Protein AF-A0A1H6E6G8-F1 (afdb_monomer)

Organism: NCBI:txid1992

pLDDT: mean 86.95, std 7.38, range [51.56, 94.94]

Structure (mmCIF, N/CA/C/O backbone):
data_AF-A0A1H6E6G8-F1
#
_entry.id   AF-A0A1H6E6G8-F1
#
loop_
_atom_site.group_PDB
_atom_site.id
_atom_site.type_symbol
_atom_site.label_atom_id
_atom_site.label_alt_id
_atom_site.label_comp_id
_atom_site.label_asym_id
_atom_site.label_entity_id
_atom_site.label_seq_id
_atom_site.pdbx_PDB_ins_code
_atom_site.Cartn_x
_atom_site.Cartn_y
_atom_site.Cartn_z
_atom_site.occupancy
_atom_site.B_iso_or_equiv
_atom_site.auth_seq_id
_atom_site.auth_comp_id
_atom_site.auth_asym_id
_atom_site.auth_atom_id
_atom_site.pdbx_PDB_model_num
ATOM 1 N N . MET A 1 1 ? -25.632 0.082 -1.100 1.00 51.56 1 MET A N 1
ATOM 2 C CA . MET A 1 1 ? -24.739 -0.805 -1.886 1.00 51.56 1 MET A CA 1
ATOM 3 C C . MET A 1 1 ? -23.447 -1.007 -1.108 1.00 51.56 1 MET A C 1
ATOM 5 O O . MET A 1 1 ? -22.844 -0.016 -0.716 1.00 51.56 1 MET A O 1
ATOM 9 N N . ALA A 1 2 ? -23.046 -2.250 -0.821 1.00 64.38 2 ALA A N 1
ATOM 10 C CA . ALA A 1 2 ? -21.809 -2.513 -0.079 1.00 64.38 2 ALA A CA 1
ATOM 11 C C . ALA A 1 2 ? -20.596 -1.982 -0.861 1.00 64.38 2 ALA A C 1
ATOM 13 O O . ALA A 1 2 ? -20.406 -2.344 -2.026 1.00 64.38 2 ALA A O 1
ATOM 14 N N . ASN A 1 3 ? -19.793 -1.123 -0.228 1.00 83.50 3 ASN A N 1
ATOM 15 C CA . ASN A 1 3 ? -18.617 -0.518 -0.842 1.00 83.50 3 ASN A CA 1
ATOM 16 C C . ASN A 1 3 ? -17.634 -1.632 -1.243 1.00 83.50 3 ASN A C 1
ATOM 18 O O . ASN A 1 3 ? -17.335 -2.519 -0.442 1.00 83.50 3 ASN A O 1
ATOM 22 N N . TRP A 1 4 ? -17.120 -1.613 -2.475 1.00 83.44 4 TRP A N 1
ATOM 23 C CA . TRP A 1 4 ? -16.169 -2.622 -2.968 1.00 83.44 4 TRP A CA 1
ATOM 24 C C . TRP A 1 4 ? -14.949 -2.775 -2.045 1.00 83.44 4 TRP A C 1
ATOM 26 O O . TRP A 1 4 ? -14.397 -3.863 -1.898 1.00 83.44 4 TRP A O 1
ATOM 36 N N . ARG A 1 5 ? -14.572 -1.696 -1.352 1.00 78.56 5 ARG A N 1
ATOM 37 C CA . ARG A 1 5 ? -13.482 -1.680 -0.372 1.00 78.56 5 ARG A CA 1
ATOM 38 C C . ARG A 1 5 ? -13.784 -2.538 0.857 1.00 78.56 5 ARG A C 1
ATOM 40 O O . ARG A 1 5 ? -12.884 -3.185 1.388 1.00 78.56 5 ARG A O 1
ATOM 47 N N . ASP A 1 6 ? -15.040 -2.578 1.295 1.00 79.19 6 ASP A N 1
ATOM 48 C CA . ASP A 1 6 ? -15.462 -3.441 2.404 1.00 79.19 6 ASP A CA 1
ATOM 49 C C . ASP A 1 6 ? -15.374 -4.907 1.977 1.00 79.19 6 ASP A C 1
ATOM 51 O O . ASP A 1 6 ? -14.845 -5.731 2.722 1.00 79.19 6 ASP A O 1
ATOM 55 N N . LYS A 1 7 ? -15.762 -5.209 0.727 1.00 83.06 7 LYS A N 1
ATOM 56 C CA . LYS A 1 7 ? -15.646 -6.556 0.146 1.00 83.06 7 LYS A CA 1
ATOM 57 C C . LYS A 1 7 ? -14.200 -7.057 0.123 1.00 83.06 7 LYS A C 1
ATOM 59 O O . LYS A 1 7 ? -13.972 -8.203 0.489 1.00 83.06 7 LYS A O 1
ATOM 64 N N . ILE A 1 8 ? -13.225 -6.212 -0.225 1.00 82.56 8 ILE A N 1
ATOM 65 C CA . ILE A 1 8 ? -11.794 -6.584 -0.189 1.00 82.56 8 ILE A CA 1
ATOM 66 C C . ILE A 1 8 ? -11.318 -6.861 1.238 1.00 82.56 8 ILE A C 1
ATOM 68 O O . ILE A 1 8 ? -10.530 -7.777 1.472 1.00 82.56 8 ILE A O 1
ATOM 72 N N . THR A 1 9 ? -11.810 -6.094 2.208 1.00 76.75 9 THR A N 1
ATOM 73 C CA . THR A 1 9 ? -11.384 -6.234 3.606 1.00 76.75 9 THR A CA 1
ATOM 74 C C . THR A 1 9 ? -11.788 -7.596 4.173 1.00 76.75 9 THR A C 1
ATOM 76 O O . THR A 1 9 ? -11.008 -8.225 4.886 1.00 76.75 9 THR A O 1
ATOM 79 N N . VAL A 1 10 ? -12.963 -8.098 3.784 1.00 81.44 10 VAL A N 1
ATOM 80 C CA . VAL A 1 10 ? -13.459 -9.429 4.174 1.00 81.44 10 VAL A CA 1
ATOM 81 C C . VAL A 1 10 ? -13.158 -10.523 3.152 1.00 81.44 10 VAL A C 1
ATOM 83 O O . VAL A 1 10 ? -13.570 -11.664 3.359 1.00 81.44 10 VAL A O 1
ATOM 86 N N . ALA A 1 11 ? -12.466 -10.203 2.057 1.00 86.62 11 ALA A N 1
ATOM 87 C CA . ALA A 1 11 ? -12.173 -11.177 1.020 1.00 86.62 11 ALA A CA 1
ATOM 88 C C . ALA A 1 11 ? -11.296 -12.309 1.579 1.00 86.62 11 ALA A C 1
ATOM 90 O O . ALA A 1 11 ? -10.407 -12.059 2.416 1.00 86.62 11 ALA A O 1
ATOM 91 N N . PRO A 1 12 ? -11.525 -13.553 1.121 1.00 90.50 12 PRO A N 1
ATOM 92 C CA . PRO A 1 12 ? -10.648 -14.656 1.459 1.00 90.50 12 PRO A CA 1
ATOM 93 C C . PRO A 1 12 ? -9.238 -14.387 0.899 1.00 90.50 12 PRO A C 1
ATOM 95 O O . PRO A 1 12 ? -9.107 -13.738 -0.144 1.00 90.50 12 PRO A O 1
ATOM 98 N N . PRO A 1 13 ? -8.172 -14.875 1.558 1.00 91.31 13 PRO A N 1
ATOM 99 C CA . PRO A 1 13 ? -6.795 -14.561 1.170 1.00 91.31 13 PRO A CA 1
ATOM 100 C C . PRO A 1 13 ? -6.465 -14.895 -0.287 1.00 91.31 13 PRO A C 1
ATOM 1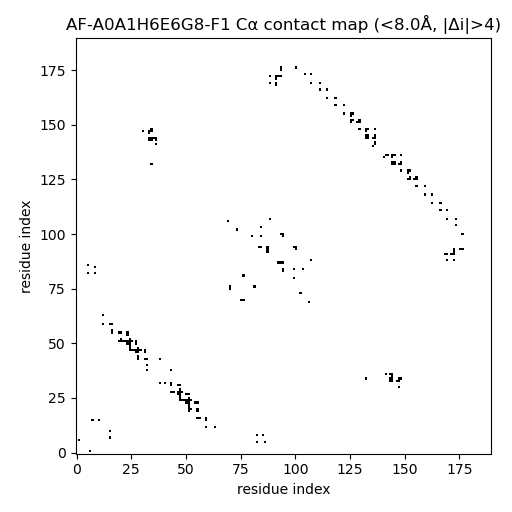02 O O . PRO A 1 13 ? -5.761 -14.132 -0.938 1.00 91.31 13 PRO A O 1
ATOM 105 N N . TRP A 1 14 ? -7.023 -15.987 -0.820 1.00 94.44 14 TRP A N 1
ATOM 106 C CA . TRP A 1 14 ? -6.815 -16.386 -2.212 1.00 94.44 14 TRP A CA 1
ATOM 107 C C . TRP A 1 14 ? -7.358 -15.346 -3.205 1.00 94.44 14 TRP A C 1
ATOM 109 O O . TRP A 1 14 ? -6.721 -15.081 -4.217 1.00 94.44 14 TRP A O 1
ATOM 119 N N . ALA A 1 15 ? -8.488 -14.698 -2.905 1.00 93.38 15 ALA A N 1
ATOM 120 C CA . ALA A 1 15 ? -9.068 -13.687 -3.788 1.00 93.38 15 ALA A CA 1
ATOM 121 C C . ALA A 1 15 ? -8.222 -12.406 -3.788 1.00 93.38 15 ALA A C 1
ATOM 123 O O . ALA A 1 15 ? -8.008 -11.796 -4.833 1.00 93.38 15 ALA A O 1
ATOM 124 N N . TYR A 1 16 ? -7.696 -12.026 -2.619 1.00 89.50 16 TYR A N 1
ATOM 125 C CA . TYR A 1 16 ? -6.756 -10.913 -2.495 1.00 89.50 16 TYR A CA 1
ATOM 126 C C . TYR A 1 16 ? -5.440 -11.192 -3.234 1.00 89.50 16 TYR A C 1
ATOM 128 O O . TYR A 1 16 ? -4.930 -10.315 -3.931 1.00 89.50 16 TYR A O 1
ATOM 136 N N . PHE A 1 17 ? -4.922 -12.417 -3.127 1.00 93.50 17 PHE A N 1
ATOM 137 C CA . PHE A 1 17 ? -3.750 -12.864 -3.872 1.00 93.50 17 PHE A CA 1
ATOM 138 C C . PHE A 1 17 ? -3.973 -12.735 -5.379 1.00 93.50 17 PHE A C 1
ATOM 140 O O . PHE A 1 17 ? -3.224 -12.015 -6.029 1.00 93.50 17 PHE A O 1
ATOM 147 N N . LEU A 1 18 ? -5.041 -13.334 -5.919 1.00 94.94 18 LEU A N 1
ATOM 148 C CA . LEU A 1 18 ? -5.343 -13.283 -7.354 1.00 94.94 18 LEU A CA 1
ATOM 149 C C . LEU A 1 18 ? -5.505 -11.851 -7.869 1.00 94.94 18 LEU A C 1
ATOM 151 O O . LEU A 1 18 ? -4.954 -11.512 -8.914 1.00 94.94 18 LEU A O 1
ATOM 155 N N . LEU A 1 19 ? -6.211 -10.998 -7.121 1.00 92.31 19 LEU A N 1
ATOM 156 C CA . LEU A 1 19 ? -6.370 -9.587 -7.472 1.00 92.31 19 LEU A CA 1
ATOM 157 C C . LEU A 1 19 ? -5.014 -8.871 -7.544 1.00 92.31 19 LEU A C 1
ATOM 159 O O . LEU A 1 19 ? -4.767 -8.081 -8.453 1.00 92.31 19 LEU A O 1
ATOM 163 N N . THR A 1 20 ? -4.133 -9.156 -6.588 1.00 90.12 20 THR A N 1
ATOM 164 C CA . THR A 1 20 ? -2.812 -8.532 -6.514 1.00 90.12 20 THR A CA 1
ATOM 165 C C . THR A 1 20 ? -1.886 -9.083 -7.603 1.00 90.12 20 THR A C 1
ATOM 167 O O . THR A 1 20 ? -1.155 -8.303 -8.199 1.00 90.12 20 THR A O 1
ATOM 170 N N . CYS A 1 21 ? -1.962 -10.373 -7.948 1.00 92.94 21 CYS A N 1
ATOM 171 C CA . CYS A 1 21 ? -1.265 -10.959 -9.100 1.00 92.94 21 CYS A CA 1
ATOM 172 C C . CYS A 1 21 ? -1.692 -10.307 -10.415 1.00 92.94 21 CYS A C 1
ATOM 174 O O . CYS A 1 21 ? -0.843 -9.884 -11.201 1.00 92.94 21 CYS A O 1
ATOM 176 N N . ALA A 1 22 ? -3.005 -10.177 -10.623 1.00 92.81 22 ALA A N 1
ATOM 177 C CA . ALA A 1 22 ? -3.573 -9.579 -11.826 1.00 92.81 22 ALA A CA 1
ATOM 178 C C . ALA A 1 22 ? -3.144 -8.117 -12.015 1.00 92.81 22 ALA A C 1
ATOM 180 O O . ALA A 1 22 ? -3.011 -7.660 -13.146 1.00 92.81 22 ALA A O 1
ATOM 181 N N . PHE A 1 23 ? -2.906 -7.388 -10.921 1.00 90.94 23 PHE A N 1
ATOM 182 C CA . PHE A 1 23 ? -2.433 -6.008 -10.976 1.00 90.94 23 PHE A CA 1
ATOM 183 C C . PHE A 1 23 ? -0.900 -5.914 -11.054 1.00 90.94 23 PHE A C 1
ATOM 185 O O . PHE A 1 23 ? -0.357 -5.308 -11.974 1.00 90.94 23 PHE A O 1
ATOM 192 N N . CYS A 1 24 ? -0.182 -6.530 -10.113 1.00 88.75 24 CYS A N 1
ATOM 193 C CA . CYS A 1 24 ? 1.268 -6.389 -9.984 1.00 88.75 24 CYS A CA 1
ATOM 194 C C . CYS A 1 24 ? 2.047 -7.053 -11.121 1.00 88.75 24 CYS A C 1
ATOM 196 O O . CYS A 1 24 ? 3.064 -6.499 -11.529 1.00 88.75 24 CYS A O 1
ATOM 198 N N . GLY A 1 25 ? 1.597 -8.202 -11.637 1.00 90.56 25 GLY A N 1
ATOM 199 C CA . GLY A 1 25 ? 2.306 -8.925 -12.698 1.00 90.56 25 GLY A CA 1
ATOM 200 C C . GLY A 1 25 ? 2.448 -8.098 -13.978 1.00 90.56 25 GLY A C 1
ATOM 201 O O . GLY A 1 25 ? 3.574 -7.785 -14.367 1.00 90.56 25 GLY A O 1
ATOM 202 N N . PRO A 1 26 ? 1.338 -7.664 -14.604 1.00 90.62 26 PRO A N 1
ATOM 203 C CA . PRO A 1 26 ? 1.394 -6.834 -15.804 1.00 90.62 26 PRO A CA 1
ATOM 204 C C . PRO A 1 26 ? 2.112 -5.501 -15.577 1.00 90.62 26 PRO A C 1
ATOM 206 O O . PRO A 1 26 ? 2.937 -5.112 -16.398 1.00 90.62 26 PRO A O 1
ATOM 209 N N . SER A 1 27 ? 1.860 -4.817 -14.451 1.00 88.75 27 SER A N 1
ATOM 210 C CA . SER A 1 27 ? 2.547 -3.554 -14.145 1.00 88.75 27 SER A CA 1
ATOM 211 C C . SER A 1 27 ? 4.062 -3.728 -14.048 1.00 88.75 27 SER A C 1
ATOM 213 O O . SER A 1 27 ? 4.804 -2.894 -14.563 1.00 88.75 27 SER A O 1
ATOM 215 N N . PHE A 1 28 ? 4.530 -4.815 -13.429 1.00 87.69 28 PHE A N 1
ATOM 216 C CA . PHE A 1 28 ? 5.957 -5.100 -13.338 1.00 87.69 28 PHE A CA 1
ATOM 217 C C . PHE A 1 28 ? 6.546 -5.544 -14.679 1.00 87.69 28 PHE A C 1
ATOM 219 O O . PHE A 1 28 ? 7.648 -5.128 -15.013 1.00 87.69 28 PHE A O 1
ATOM 226 N N . GLY A 1 29 ? 5.808 -6.317 -15.480 1.00 88.00 29 GLY A N 1
ATOM 227 C CA . GLY A 1 29 ? 6.219 -6.673 -16.841 1.00 88.00 29 GLY A CA 1
ATOM 228 C C . GLY A 1 29 ? 6.436 -5.439 -17.722 1.00 88.00 29 GLY A C 1
ATOM 229 O O . GLY A 1 29 ? 7.479 -5.314 -18.359 1.00 88.00 29 GLY A O 1
ATOM 230 N N . VAL A 1 30 ? 5.504 -4.479 -17.688 1.00 88.88 30 VAL A N 1
ATOM 231 C CA . VAL A 1 30 ? 5.650 -3.192 -18.394 1.00 88.88 30 VAL A CA 1
ATOM 232 C C . VAL A 1 30 ? 6.844 -2.406 -17.857 1.00 88.88 30 VAL A C 1
ATOM 234 O O . VAL A 1 30 ? 7.630 -1.875 -18.636 1.00 88.88 30 VAL A O 1
ATOM 237 N N . LEU A 1 31 ? 7.013 -2.348 -16.535 1.00 87.50 31 LEU A N 1
ATOM 238 C CA . LEU A 1 31 ? 8.139 -1.649 -15.921 1.00 87.50 31 LEU A CA 1
ATOM 239 C C . LEU A 1 31 ? 9.488 -2.261 -16.331 1.00 87.50 31 LEU A C 1
ATOM 241 O O . LEU A 1 31 ? 10.404 -1.525 -16.686 1.00 87.50 31 LEU A O 1
ATOM 245 N N . MET A 1 32 ? 9.603 -3.590 -16.330 1.00 87.12 32 MET A N 1
ATOM 246 C CA . MET A 1 32 ? 10.796 -4.312 -16.781 1.00 87.12 32 MET A CA 1
ATOM 247 C C . MET A 1 32 ? 11.084 -4.048 -18.254 1.00 87.12 32 MET A C 1
ATOM 249 O O . MET A 1 32 ? 12.221 -3.752 -18.601 1.00 87.12 32 MET A O 1
ATOM 253 N N . TRP A 1 33 ? 10.058 -4.079 -19.103 1.00 87.25 33 TRP A N 1
ATOM 254 C CA . TRP A 1 33 ? 10.198 -3.762 -20.523 1.00 87.25 33 TRP A CA 1
ATOM 255 C C . TRP A 1 33 ? 10.693 -2.326 -20.765 1.00 87.25 33 TRP A C 1
ATOM 257 O O . TRP A 1 33 ? 11.501 -2.090 -21.659 1.00 87.25 33 TRP A O 1
ATOM 267 N N . LEU A 1 34 ? 10.266 -1.363 -19.940 1.00 87.25 34 LEU A N 1
ATOM 268 C CA . LEU A 1 34 ? 10.748 0.022 -20.011 1.00 87.25 34 LEU A CA 1
ATOM 269 C C . LEU A 1 34 ? 12.184 0.186 -19.491 1.00 87.25 34 LEU A C 1
ATOM 271 O O . LEU A 1 34 ? 12.943 0.986 -20.034 1.00 87.25 34 LEU A O 1
ATOM 275 N N . LEU A 1 35 ? 12.552 -0.536 -18.430 1.00 87.06 35 LEU A N 1
ATOM 276 C CA . LEU A 1 35 ? 13.855 -0.411 -17.765 1.00 87.06 35 LEU A CA 1
ATOM 277 C C . LEU A 1 35 ? 14.948 -1.299 -18.370 1.00 87.06 35 LEU A C 1
ATOM 279 O O . LEU A 1 35 ? 16.127 -1.089 -18.083 1.00 87.06 35 LEU A O 1
ATOM 283 N N . MET A 1 36 ? 14.575 -2.308 -19.155 1.00 87.81 36 MET A N 1
ATOM 284 C CA . MET A 1 36 ? 15.481 -3.260 -19.793 1.00 87.81 36 MET A CA 1
ATOM 285 C C . MET A 1 36 ? 15.194 -3.324 -21.297 1.00 87.81 36 MET A C 1
ATOM 287 O O . MET A 1 36 ? 14.615 -4.300 -21.769 1.00 87.81 36 MET A O 1
ATOM 291 N N . PRO A 1 37 ? 15.611 -2.314 -22.076 1.00 82.62 37 PRO A N 1
ATOM 292 C CA . PRO A 1 37 ? 15.305 -2.257 -23.507 1.00 82.62 37 PRO A CA 1
ATOM 293 C C . PRO A 1 37 ? 15.906 -3.414 -24.315 1.00 82.62 37 PRO A C 1
ATOM 295 O O . PRO A 1 37 ? 15.410 -3.748 -25.387 1.00 82.62 37 PRO A O 1
ATOM 298 N N . GLN A 1 38 ? 16.948 -4.040 -23.767 1.00 86.00 38 GLN A N 1
ATOM 299 C CA . GLN A 1 38 ? 17.693 -5.142 -24.374 1.00 86.00 38 GLN A CA 1
ATOM 300 C C . GLN A 1 38 ? 17.155 -6.521 -23.962 1.00 86.00 38 GLN A C 1
ATOM 302 O O . GLN A 1 38 ? 17.621 -7.539 -24.467 1.00 86.00 38 GLN A O 1
ATOM 307 N N . ALA A 1 39 ? 16.199 -6.568 -23.027 1.00 84.06 39 ALA A N 1
ATOM 308 C CA . ALA A 1 39 ? 15.548 -7.808 -22.637 1.00 84.06 39 ALA A CA 1
ATOM 309 C C . ALA A 1 39 ? 14.643 -8.286 -23.776 1.00 84.06 39 ALA A C 1
ATOM 311 O O . ALA A 1 39 ? 13.788 -7.545 -24.270 1.00 84.06 39 ALA A O 1
ATOM 312 N N . ASP A 1 40 ? 14.816 -9.538 -24.187 1.00 87.81 40 ASP A N 1
ATOM 313 C CA . ASP A 1 40 ? 13.873 -10.191 -25.080 1.00 87.81 40 ASP A CA 1
ATOM 314 C C . ASP A 1 40 ? 12.485 -10.281 -24.418 1.00 87.81 40 ASP A C 1
ATOM 316 O O . ASP A 1 40 ? 12.335 -10.273 -23.193 1.00 87.81 40 ASP A O 1
ATOM 320 N N . ALA A 1 41 ? 11.433 -10.380 -25.233 1.00 86.88 41 ALA A N 1
ATOM 321 C CA . ALA A 1 41 ? 10.062 -10.399 -24.724 1.00 86.88 41 ALA A CA 1
ATOM 322 C C . ALA A 1 41 ? 9.816 -11.539 -23.717 1.00 86.88 41 ALA A C 1
ATOM 324 O O . ALA A 1 41 ? 8.994 -11.390 -22.810 1.00 86.88 41 ALA A O 1
ATOM 325 N N . TRP A 1 42 ? 10.540 -12.656 -23.845 1.00 89.69 42 TRP A N 1
ATOM 326 C CA . TRP A 1 42 ? 10.410 -13.805 -22.958 1.00 89.69 42 TRP A CA 1
ATOM 327 C C . TRP A 1 42 ? 11.022 -13.541 -21.583 1.00 89.69 42 TRP A C 1
ATOM 329 O O . TRP A 1 42 ? 10.375 -13.834 -20.578 1.00 89.69 42 TRP A O 1
ATOM 339 N N . SER A 1 43 ? 12.209 -12.938 -21.496 1.00 87.56 43 SER A N 1
ATOM 340 C CA . SER A 1 43 ? 12.791 -12.573 -20.195 1.00 87.56 43 SER A CA 1
ATOM 341 C C . SER A 1 43 ? 11.971 -11.503 -19.467 1.00 87.56 43 SER A C 1
ATOM 343 O O . SER A 1 43 ? 11.749 -11.625 -18.258 1.00 87.56 43 SER A O 1
ATOM 345 N N . ALA A 1 44 ? 11.426 -10.515 -20.186 1.00 84.94 44 ALA A N 1
ATOM 346 C CA . ALA A 1 44 ? 10.511 -9.527 -19.609 1.00 84.94 44 ALA A CA 1
ATOM 347 C C . ALA A 1 44 ? 9.216 -10.177 -19.084 1.00 84.94 44 ALA A C 1
ATOM 349 O O . ALA A 1 44 ? 8.773 -9.875 -17.971 1.00 84.94 44 ALA A O 1
ATOM 350 N N . LEU A 1 45 ? 8.637 -11.116 -19.845 1.00 87.50 45 LEU A N 1
ATOM 351 C CA . LEU A 1 45 ? 7.469 -11.893 -19.426 1.00 87.50 45 LEU A CA 1
ATOM 352 C C . LEU A 1 45 ? 7.784 -12.753 -18.194 1.00 87.50 45 LEU A C 1
ATOM 354 O O . LEU A 1 45 ? 7.033 -12.726 -17.221 1.00 87.50 45 LEU A O 1
ATOM 358 N N . ALA A 1 46 ? 8.901 -13.481 -18.209 1.00 89.75 46 ALA A N 1
ATOM 359 C CA . ALA A 1 46 ? 9.326 -14.345 -17.113 1.00 89.75 46 ALA A CA 1
ATOM 360 C C . ALA A 1 46 ? 9.561 -13.543 -15.826 1.00 89.75 46 ALA A C 1
ATOM 362 O O . ALA A 1 46 ? 9.077 -13.936 -14.763 1.00 89.75 46 ALA A O 1
ATOM 363 N N . GLY A 1 47 ? 10.218 -12.382 -15.921 1.00 86.94 47 GLY A N 1
ATOM 364 C CA . GLY A 1 47 ? 10.384 -11.454 -14.802 1.00 86.94 47 GLY A CA 1
ATOM 365 C C . GLY A 1 47 ? 9.047 -10.915 -14.286 1.00 86.94 47 GLY A C 1
ATOM 366 O O . GLY A 1 47 ? 8.808 -10.903 -13.076 1.00 86.94 47 GLY A O 1
ATOM 367 N N . GLY A 1 48 ? 8.143 -10.540 -15.197 1.00 87.94 48 GLY A N 1
ATOM 368 C CA . GLY A 1 48 ? 6.777 -10.115 -14.884 1.00 87.94 48 GLY A CA 1
ATOM 369 C C . GLY A 1 48 ? 5.971 -11.177 -14.133 1.00 87.94 48 GLY A C 1
ATOM 370 O O . GLY A 1 48 ? 5.337 -10.866 -13.126 1.00 87.94 48 GLY A O 1
ATOM 371 N N . VAL A 1 49 ? 6.030 -12.437 -14.569 1.00 91.44 49 VAL A N 1
ATOM 372 C CA . VAL A 1 49 ? 5.343 -13.568 -13.920 1.00 91.44 49 VAL A CA 1
ATOM 373 C C . VAL A 1 49 ? 5.978 -13.898 -12.571 1.00 91.44 49 VAL A C 1
ATOM 375 O O . VAL A 1 49 ? 5.263 -14.022 -11.577 1.00 91.44 49 VAL A O 1
ATOM 378 N N . ALA A 1 50 ? 7.308 -13.996 -12.506 1.00 91.56 50 ALA A N 1
ATOM 379 C CA . ALA A 1 50 ? 8.021 -14.313 -11.271 1.00 91.56 50 ALA A CA 1
ATOM 380 C C . ALA A 1 50 ? 7.717 -13.282 -10.175 1.00 91.56 50 ALA A C 1
ATOM 382 O O . ALA A 1 50 ? 7.326 -13.648 -9.063 1.00 91.56 50 ALA A O 1
ATOM 383 N N . PHE A 1 51 ? 7.803 -11.990 -10.501 1.00 88.88 51 PHE A N 1
ATOM 384 C CA . PHE A 1 51 ? 7.438 -10.923 -9.572 1.00 88.88 51 PHE A CA 1
ATOM 385 C C . PHE A 1 51 ? 5.929 -10.892 -9.300 1.00 88.88 51 PHE A C 1
ATOM 387 O O . PHE A 1 51 ? 5.505 -10.769 -8.149 1.00 88.88 51 PHE A O 1
ATOM 394 N N . GLY A 1 52 ? 5.117 -11.061 -10.345 1.00 90.81 52 GLY A N 1
ATOM 395 C CA . GLY A 1 52 ? 3.658 -11.081 -10.295 1.00 90.81 52 GLY A CA 1
ATOM 396 C C . GLY A 1 52 ? 3.065 -12.202 -9.448 1.00 90.81 52 GLY A C 1
ATOM 397 O O . GLY A 1 52 ? 1.921 -12.081 -9.033 1.00 90.81 52 GLY A O 1
ATOM 398 N N . VAL A 1 53 ? 3.822 -13.255 -9.143 1.00 93.75 53 VAL A N 1
ATOM 399 C CA . VAL A 1 53 ? 3.422 -14.319 -8.210 1.00 93.75 53 VAL A CA 1
ATOM 400 C C . VAL A 1 53 ? 4.125 -14.157 -6.864 1.00 93.75 53 VAL A C 1
ATOM 402 O O . VAL A 1 53 ? 3.473 -14.183 -5.817 1.00 93.75 53 VAL A O 1
ATOM 405 N N . GLY A 1 54 ? 5.445 -13.950 -6.876 1.00 93.19 54 GLY A N 1
ATOM 406 C CA . GLY A 1 54 ? 6.264 -13.901 -5.666 1.00 93.19 54 GLY A CA 1
ATOM 407 C C . GLY A 1 54 ? 5.896 -12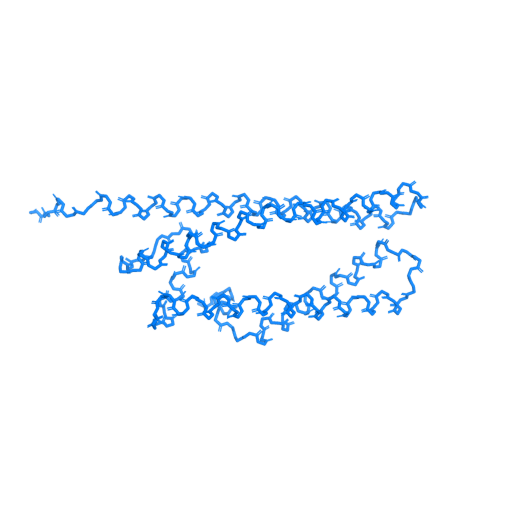.744 -4.740 1.00 93.19 54 GLY A C 1
ATOM 408 O O . GLY A 1 54 ? 5.666 -12.952 -3.545 1.00 93.19 54 GLY A O 1
ATOM 409 N N . PHE A 1 55 ? 5.771 -11.528 -5.281 1.00 89.31 55 PHE A N 1
ATOM 410 C CA . PHE A 1 55 ? 5.435 -10.355 -4.475 1.00 89.31 55 PHE A CA 1
ATOM 411 C C . PHE A 1 55 ? 4.016 -10.449 -3.880 1.00 89.31 55 PHE A C 1
ATOM 413 O O . PHE A 1 55 ? 3.874 -10.298 -2.662 1.00 89.31 55 PHE A O 1
ATOM 420 N N . PRO A 1 56 ? 2.960 -10.791 -4.644 1.00 91.56 56 PRO A N 1
ATOM 421 C CA . PRO A 1 56 ? 1.632 -11.008 -4.068 1.00 91.56 56 PRO A CA 1
ATOM 422 C C . PRO A 1 56 ? 1.563 -12.148 -3.053 1.00 91.56 56 PRO A C 1
ATOM 424 O O . PRO A 1 56 ? 0.819 -12.030 -2.076 1.00 91.56 56 PRO 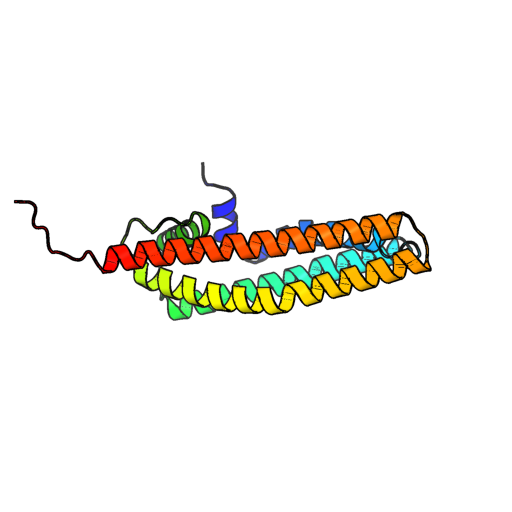A O 1
ATOM 427 N N . ALA A 1 57 ? 2.332 -13.227 -3.232 1.00 93.75 57 ALA A N 1
ATOM 428 C CA . ALA A 1 57 ? 2.412 -14.311 -2.252 1.00 93.75 57 ALA A CA 1
ATOM 429 C C . ALA A 1 57 ? 2.999 -13.810 -0.924 1.00 93.75 57 ALA A C 1
ATOM 431 O O . ALA A 1 57 ? 2.447 -14.085 0.146 1.00 93.75 57 ALA A O 1
ATOM 432 N N . PHE A 1 58 ? 4.069 -13.013 -0.987 1.00 92.69 58 PHE A N 1
ATOM 433 C CA . PHE A 1 58 ? 4.684 -12.381 0.180 1.00 92.69 58 PHE A CA 1
ATOM 434 C C . PHE A 1 58 ? 3.735 -11.403 0.895 1.00 92.69 58 PHE A C 1
ATOM 436 O O . PHE A 1 58 ? 3.578 -11.461 2.118 1.00 92.69 58 PHE A O 1
ATOM 443 N N . ILE A 1 59 ? 3.048 -10.531 0.151 1.00 89.19 59 ILE A N 1
ATOM 444 C CA . ILE A 1 59 ? 2.088 -9.586 0.740 1.00 89.19 59 ILE A CA 1
ATOM 445 C C . ILE A 1 59 ? 0.899 -10.335 1.349 1.00 89.19 59 ILE A C 1
ATOM 447 O O . ILE A 1 59 ? 0.506 -10.055 2.481 1.00 89.19 59 ILE A O 1
ATOM 451 N N . THR A 1 60 ? 0.343 -11.319 0.641 1.00 90.38 60 THR A N 1
ATOM 452 C CA . THR A 1 60 ? -0.810 -12.089 1.128 1.00 90.38 60 THR A CA 1
ATOM 453 C C . THR A 1 60 ? -0.455 -12.878 2.383 1.00 90.38 60 THR A C 1
ATOM 455 O O . THR A 1 60 ? -1.229 -12.867 3.340 1.00 90.38 60 THR A O 1
ATOM 458 N N . SER A 1 61 ? 0.714 -13.525 2.431 1.00 91.56 61 SER A N 1
ATOM 459 C CA . SER A 1 61 ? 1.155 -14.262 3.621 1.00 91.56 61 SER A CA 1
ATOM 460 C C . SER A 1 61 ? 1.344 -13.334 4.823 1.00 91.56 61 SER A C 1
ATOM 462 O O . SER A 1 61 ? 0.882 -13.652 5.922 1.00 91.56 61 SER A O 1
ATOM 464 N N . SER A 1 62 ? 1.908 -12.144 4.604 1.00 87.50 62 SER A N 1
ATOM 465 C CA . SER A 1 62 ? 2.034 -11.101 5.626 1.00 87.50 62 SER A CA 1
ATOM 466 C C . SER A 1 62 ? 0.667 -10.635 6.135 1.00 87.50 62 SER A C 1
ATOM 468 O O . SER A 1 62 ? 0.447 -10.576 7.343 1.00 87.50 62 SER A O 1
ATOM 470 N N . VAL A 1 63 ? -0.294 -10.393 5.236 1.00 86.62 63 VAL A N 1
ATOM 471 C CA . VAL A 1 63 ? -1.677 -10.026 5.596 1.00 86.62 63 VAL A CA 1
ATOM 472 C C . VAL A 1 63 ? -2.368 -11.140 6.381 1.00 86.62 63 VAL A C 1
ATOM 474 O O . VAL A 1 63 ? -3.055 -10.862 7.361 1.00 86.62 63 VAL A O 1
ATOM 477 N N . VAL A 1 64 ? -2.202 -12.404 5.986 1.00 88.69 64 VAL A N 1
ATOM 478 C CA . VAL A 1 64 ? -2.779 -13.550 6.707 1.00 88.69 64 VAL A CA 1
ATOM 479 C C . VAL A 1 64 ? -2.179 -13.671 8.102 1.00 88.69 64 VAL A C 1
ATOM 481 O O . VAL A 1 64 ? -2.925 -13.843 9.067 1.00 88.69 64 VAL A O 1
ATOM 484 N N . ARG A 1 65 ? -0.854 -13.546 8.225 1.00 89.00 65 ARG A N 1
ATOM 485 C CA . ARG A 1 65 ? -0.157 -13.560 9.515 1.00 89.00 65 ARG A CA 1
ATOM 486 C C . ARG A 1 65 ? -0.651 -12.435 10.418 1.00 89.00 65 ARG A C 1
ATOM 488 O O . ARG A 1 65 ? -0.921 -12.675 11.590 1.00 89.00 65 ARG A O 1
ATOM 495 N N . GLU A 1 66 ? -0.834 -11.243 9.866 1.00 83.94 66 GLU A N 1
ATOM 496 C CA . GLU A 1 66 ? -1.334 -10.093 10.613 1.00 83.94 66 GLU A CA 1
ATOM 497 C C . GLU A 1 66 ? -2.791 -10.278 11.051 1.00 83.94 66 GLU A C 1
ATOM 499 O O . GLU A 1 66 ? -3.131 -10.017 12.201 1.00 83.94 66 GLU A O 1
ATOM 504 N N . ARG A 1 67 ? -3.653 -10.813 10.175 1.00 83.25 67 ARG A N 1
ATOM 505 C CA . ARG A 1 67 ? -5.042 -11.153 10.527 1.00 83.25 67 ARG A CA 1
ATOM 506 C C . ARG A 1 67 ? -5.111 -12.186 11.652 1.00 83.25 67 ARG A C 1
ATOM 508 O O . ARG A 1 67 ? -5.977 -12.066 12.512 1.00 83.25 67 ARG A O 1
ATOM 515 N N . ARG A 1 68 ? -4.219 -13.184 11.655 1.00 85.75 68 ARG A N 1
ATOM 516 C CA . ARG A 1 68 ? -4.125 -14.181 12.737 1.00 85.75 68 ARG A CA 1
ATOM 517 C C . ARG A 1 68 ? -3.717 -13.527 14.055 1.00 85.75 68 ARG A C 1
ATOM 519 O O . ARG A 1 68 ? -4.455 -13.634 15.023 1.00 85.75 68 ARG A O 1
ATOM 526 N N . ARG A 1 69 ? -2.637 -12.744 14.045 1.00 83.69 69 ARG A N 1
ATOM 527 C CA . ARG A 1 69 ? -2.164 -11.992 15.220 1.00 83.69 69 ARG A CA 1
ATOM 528 C C . ARG A 1 69 ? -3.193 -11.017 15.769 1.00 83.69 69 ARG A C 1
ATOM 530 O O . ARG A 1 69 ? -3.230 -10.773 16.967 1.00 83.69 69 ARG A O 1
ATOM 537 N N . LEU A 1 70 ? -3.994 -10.404 14.900 1.00 77.69 70 LEU A N 1
ATOM 538 C CA . LEU A 1 70 ? -5.057 -9.506 15.332 1.00 77.69 70 LEU A CA 1
ATOM 539 C C . LEU A 1 70 ? -6.163 -10.273 16.060 1.00 77.69 70 LEU A C 1
ATOM 541 O O . LEU A 1 70 ? -6.583 -9.829 17.122 1.00 77.69 70 LEU A O 1
ATOM 545 N N . ARG A 1 71 ? -6.586 -11.426 15.528 1.00 80.56 71 ARG A N 1
ATOM 546 C CA . ARG A 1 71 ? -7.568 -12.304 16.187 1.00 80.56 71 ARG A CA 1
ATOM 547 C C . ARG A 1 71 ? -7.064 -12.818 17.533 1.00 80.56 71 ARG A C 1
ATOM 549 O O . ARG A 1 71 ? -7.807 -12.791 18.500 1.00 80.56 71 ARG A O 1
ATOM 556 N N . GLU A 1 72 ? -5.795 -13.213 17.606 1.00 82.81 72 GLU A N 1
ATOM 557 C CA . GLU A 1 72 ? -5.170 -13.677 18.853 1.00 82.81 72 GLU A CA 1
ATOM 558 C C . GLU A 1 72 ? -5.209 -12.613 19.959 1.00 82.81 72 GLU A C 1
ATOM 560 O O . GLU A 1 72 ? -5.385 -12.953 21.122 1.00 82.81 72 GLU A O 1
ATOM 565 N N . THR A 1 73 ? -5.078 -11.326 19.617 1.00 72.94 73 THR A N 1
ATOM 566 C CA . THR A 1 73 ? -5.036 -10.251 20.623 1.00 72.94 73 THR A CA 1
ATOM 567 C C . THR A 1 73 ? -6.348 -9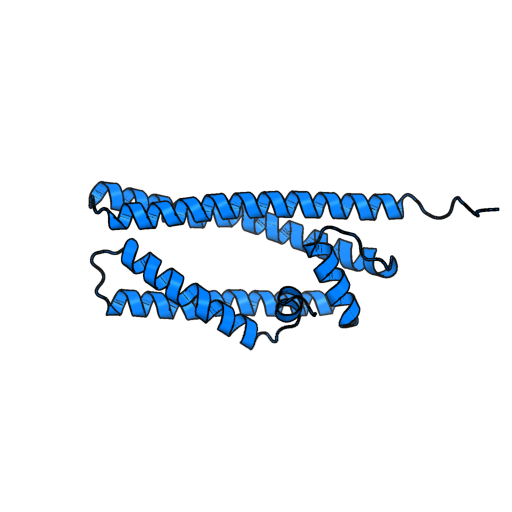.525 20.866 1.00 72.94 73 THR A C 1
ATOM 569 O O . THR A 1 73 ? -6.532 -8.979 21.945 1.00 72.94 73 THR A O 1
ATOM 572 N N . ALA A 1 74 ? -7.243 -9.476 19.881 1.00 70.56 74 ALA A N 1
ATOM 573 C CA . ALA A 1 74 ? -8.534 -8.808 20.024 1.00 70.56 74 ALA A CA 1
ATOM 574 C C . ALA A 1 74 ? -9.637 -9.747 20.549 1.00 70.56 74 ALA A C 1
ATOM 576 O O . ALA A 1 74 ? -10.732 -9.282 20.852 1.00 70.56 74 ALA A O 1
ATOM 577 N N . GLY A 1 75 ? -9.356 -11.051 20.651 1.00 74.31 75 GLY A N 1
ATOM 578 C CA . GLY A 1 75 ? -10.361 -12.073 20.929 1.00 74.31 75 GLY A CA 1
ATOM 579 C C . GLY A 1 75 ? -11.279 -12.327 19.729 1.00 74.31 75 GLY A C 1
ATOM 580 O O . GLY A 1 75 ? -11.033 -11.852 18.613 1.00 74.31 75 GLY A O 1
ATOM 581 N N . ASP A 1 76 ? -12.358 -13.076 19.961 1.00 78.56 76 ASP A N 1
ATOM 582 C CA . ASP A 1 76 ? -13.402 -13.339 18.963 1.00 78.56 76 ASP A CA 1
ATOM 583 C C . ASP A 1 76 ? -14.317 -12.115 18.788 1.00 78.56 76 ASP A C 1
ATOM 585 O O . ASP A 1 76 ? -15.498 -12.121 19.130 1.00 78.56 76 ASP A O 1
ATOM 589 N N . LEU A 1 77 ? -13.762 -11.033 18.234 1.00 83.50 77 LEU A N 1
ATOM 590 C CA . LEU A 1 77 ? -14.568 -9.923 17.733 1.00 83.50 77 LEU A CA 1
ATOM 591 C C . LEU A 1 77 ? -15.502 -10.421 16.630 1.00 83.50 77 LEU A C 1
ATOM 593 O O . LEU A 1 77 ? -15.098 -11.175 15.732 1.00 83.50 77 LEU A O 1
ATOM 597 N N . SER A 1 78 ? -16.744 -9.940 16.646 1.00 88.38 78 SER A N 1
ATOM 598 C CA . SER A 1 78 ? -17.689 -10.281 15.594 1.00 88.38 78 SER A CA 1
ATOM 599 C C . SER A 1 78 ? -17.200 -9.743 14.242 1.00 88.38 78 SER A C 1
ATOM 601 O O . SER A 1 78 ? -16.425 -8.785 14.132 1.00 88.38 78 SER A O 1
ATOM 603 N N . ARG A 1 79 ? -17.686 -10.337 13.146 1.00 83.69 79 ARG A N 1
ATOM 604 C CA . ARG A 1 79 ? -17.370 -9.847 11.794 1.00 83.69 79 ARG A CA 1
ATOM 605 C C . ARG A 1 79 ? -17.812 -8.390 11.590 1.00 83.69 79 ARG A C 1
ATOM 607 O O . ARG A 1 79 ? -17.198 -7.689 10.786 1.00 83.69 79 ARG A O 1
ATOM 614 N N . GLN A 1 80 ? -18.872 -7.958 12.273 1.00 89.00 80 GLN A N 1
ATOM 615 C CA . GLN A 1 80 ? -19.382 -6.590 12.194 1.00 89.00 80 GLN A CA 1
ATOM 616 C C . GLN A 1 80 ? -18.440 -5.609 12.898 1.00 89.00 80 GLN A C 1
ATOM 618 O O . GLN A 1 80 ? -18.119 -4.576 12.312 1.00 89.00 80 GLN A O 1
ATOM 623 N N . ASP A 1 81 ? -17.890 -5.983 14.052 1.00 90.25 81 ASP A N 1
ATOM 624 C CA . ASP A 1 81 ? -16.933 -5.153 14.797 1.00 90.25 81 ASP A CA 1
ATOM 625 C C . ASP A 1 81 ? -15.630 -4.980 14.020 1.00 90.25 81 ASP A C 1
ATOM 627 O O . ASP A 1 81 ? -15.123 -3.870 13.874 1.00 90.25 81 ASP A O 1
ATOM 631 N N . LEU A 1 82 ? -15.127 -6.055 13.403 1.00 86.00 82 LEU A N 1
ATOM 632 C CA . LEU A 1 82 ? -13.953 -5.974 12.529 1.00 86.00 82 LEU A CA 1
ATOM 633 C C . LEU A 1 82 ? -14.179 -5.036 11.335 1.00 86.00 82 LEU A C 1
ATOM 635 O O . LEU A 1 82 ? -13.263 -4.321 10.921 1.00 86.00 82 LEU A O 1
ATOM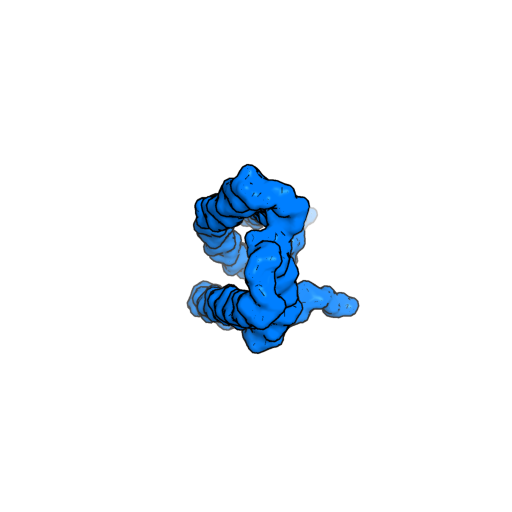 639 N N . LEU A 1 83 ? -15.389 -5.028 10.769 1.00 87.31 83 LEU A N 1
ATOM 640 C CA . LEU A 1 83 ? -15.759 -4.101 9.700 1.00 87.31 83 LEU A CA 1
ATOM 641 C C . LEU A 1 83 ? -15.865 -2.660 10.210 1.00 87.31 83 LEU A C 1
ATOM 643 O O . LEU A 1 83 ? -15.401 -1.753 9.517 1.00 87.31 83 LEU A O 1
ATOM 647 N N . ALA A 1 84 ? -16.429 -2.447 11.400 1.00 90.50 84 ALA A N 1
ATOM 648 C CA . ALA A 1 84 ? -16.519 -1.136 12.036 1.00 90.50 84 ALA A CA 1
ATOM 649 C C . ALA A 1 84 ? -15.123 -0.564 12.324 1.00 90.50 84 ALA A C 1
ATOM 651 O O . ALA A 1 84 ? -14.829 0.552 11.899 1.00 90.50 84 ALA A O 1
ATOM 652 N N . LEU A 1 85 ? -14.225 -1.360 12.910 1.00 89.88 85 LEU A N 1
ATOM 653 C CA . LEU A 1 85 ? -12.827 -0.995 13.158 1.00 89.88 85 LEU A CA 1
ATOM 654 C C . LEU A 1 85 ? -12.075 -0.694 11.856 1.00 89.88 85 LEU A C 1
ATOM 656 O O . LEU A 1 85 ? -11.420 0.341 11.723 1.00 89.88 85 LEU A O 1
ATOM 660 N N . ALA A 1 86 ? -12.194 -1.561 10.845 1.00 87.31 86 ALA A N 1
ATOM 661 C CA . ALA A 1 86 ? -11.549 -1.334 9.553 1.00 87.31 86 ALA A CA 1
ATOM 662 C C . ALA A 1 86 ? -12.078 -0.072 8.853 1.00 87.31 86 ALA A C 1
ATOM 664 O O . ALA A 1 86 ? -11.316 0.643 8.192 1.00 87.31 86 ALA A O 1
ATOM 665 N N . ARG A 1 87 ? -13.376 0.215 8.995 1.00 89.00 87 ARG A N 1
ATOM 666 C CA . ARG A 1 87 ? -13.996 1.438 8.486 1.00 89.00 87 ARG A CA 1
ATOM 667 C C . ARG A 1 87 ? -13.488 2.662 9.239 1.00 89.00 87 ARG A C 1
ATOM 669 O O . ARG A 1 87 ? -13.105 3.612 8.562 1.00 89.00 87 ARG A O 1
ATOM 676 N N . ALA A 1 88 ? -13.420 2.608 10.566 1.00 91.19 88 ALA A N 1
ATOM 677 C CA . ALA A 1 88 ? -12.916 3.685 11.411 1.00 91.19 88 ALA A CA 1
ATOM 678 C C . ALA A 1 88 ? -11.487 4.075 11.010 1.00 91.19 88 ALA A C 1
ATOM 680 O O . ALA A 1 88 ? -11.235 5.217 10.635 1.00 91.19 88 ALA A O 1
ATOM 681 N N . VAL A 1 89 ? -10.580 3.096 10.905 1.00 89.50 89 VAL A N 1
ATOM 682 C CA . VAL A 1 89 ? -9.191 3.320 10.451 1.00 89.50 89 VAL A CA 1
ATOM 683 C C . VAL A 1 89 ? -9.125 3.895 9.031 1.00 89.50 89 VAL A C 1
ATOM 685 O O . VAL A 1 89 ? -8.238 4.683 8.702 1.00 89.50 89 VAL A O 1
ATOM 688 N N . ARG A 1 90 ? -10.036 3.486 8.142 1.00 86.94 90 ARG A N 1
ATOM 689 C CA . ARG A 1 90 ? -10.036 3.935 6.743 1.00 86.94 90 ARG A CA 1
ATOM 690 C C . ARG A 1 90 ? -10.555 5.362 6.585 1.00 86.94 90 ARG A C 1
ATOM 692 O O . ARG A 1 90 ? -9.996 6.121 5.787 1.00 86.94 90 ARG A O 1
ATOM 699 N N . VAL A 1 91 ? -11.666 5.669 7.246 1.00 88.81 91 VAL A N 1
ATOM 700 C CA . VAL A 1 91 ? -12.363 6.957 7.148 1.00 88.81 91 VAL A CA 1
ATOM 701 C C . VAL A 1 91 ? -11.674 7.999 8.031 1.00 88.81 91 VAL A C 1
ATOM 703 O O . VAL A 1 91 ? -11.565 9.148 7.617 1.00 88.81 91 VAL A O 1
ATOM 706 N N . GLY A 1 92 ? -11.091 7.577 9.154 1.00 88.94 92 GLY A N 1
ATOM 707 C CA . GLY A 1 92 ? -10.552 8.469 10.178 1.00 88.94 92 GLY A CA 1
ATOM 708 C C . GLY A 1 92 ? -11.641 9.016 11.099 1.00 88.94 92 GLY A C 1
ATOM 709 O O . GLY A 1 92 ? -11.495 10.123 11.593 1.00 88.94 92 GLY A O 1
ATOM 710 N N . GLU A 1 93 ? -12.730 8.265 11.277 1.00 89.50 93 GLU A N 1
ATOM 711 C CA . GLU A 1 93 ? -13.828 8.582 12.195 1.00 89.50 93 GLU A CA 1
ATOM 712 C C . GLU A 1 93 ? -13.909 7.486 13.265 1.00 89.50 93 GLU A C 1
ATOM 714 O O . GLU A 1 93 ? -13.754 6.308 12.917 1.00 89.50 93 GLU A O 1
ATOM 719 N N . PRO A 1 94 ? -14.141 7.829 14.543 1.00 90.50 94 PRO A N 1
ATOM 720 C CA . PRO A 1 94 ? -14.250 6.848 15.611 1.00 90.50 94 PRO A CA 1
ATOM 721 C C . PRO A 1 94 ? -15.501 5.972 15.428 1.00 90.50 94 PRO A C 1
ATOM 723 O O . PRO A 1 94 ? -16.501 6.411 14.849 1.00 90.50 94 PRO A O 1
ATOM 726 N N . PRO A 1 95 ? -15.464 4.713 15.894 1.00 90.94 95 PRO A N 1
ATOM 727 C CA . PRO A 1 95 ? -16.619 3.834 15.863 1.00 90.94 95 PRO A CA 1
ATOM 728 C C . PRO A 1 95 ? -17.737 4.397 16.749 1.00 90.94 95 PRO A C 1
ATOM 730 O O . PRO A 1 95 ? -17.496 5.002 17.793 1.00 90.94 95 PRO A O 1
ATOM 733 N N . ALA A 1 96 ? -18.985 4.180 16.323 1.00 91.44 96 ALA A N 1
ATOM 734 C CA . ALA A 1 96 ? -20.153 4.630 17.079 1.00 91.44 96 ALA A CA 1
ATOM 735 C C . ALA A 1 96 ? -20.190 4.001 18.484 1.00 91.44 96 ALA A C 1
ATOM 737 O O . ALA A 1 96 ? -20.475 4.691 19.464 1.00 91.44 96 ALA A O 1
ATOM 738 N N . ASP A 1 97 ? -19.838 2.716 18.572 1.00 92.19 97 ASP A N 1
ATOM 739 C CA . ASP A 1 97 ? -19.764 1.960 19.819 1.00 92.19 97 ASP A CA 1
ATOM 740 C C . ASP A 1 97 ? -18.452 2.252 20.584 1.00 92.19 97 ASP A C 1
ATOM 742 O O . ASP A 1 97 ? -17.378 1.908 20.077 1.00 92.19 97 ASP A O 1
ATOM 746 N N . PRO A 1 98 ? -18.513 2.854 21.793 1.00 89.31 98 PRO A N 1
ATOM 747 C CA . PRO A 1 98 ? -17.331 3.098 22.620 1.00 89.31 98 PRO A CA 1
ATOM 748 C C . PRO A 1 98 ? -16.637 1.822 23.119 1.00 89.31 98 PRO A C 1
ATOM 750 O O . PRO A 1 98 ? -15.454 1.865 23.453 1.00 89.31 98 PRO A O 1
ATOM 753 N N . ALA A 1 99 ? -17.309 0.665 23.142 1.00 91.31 99 ALA A N 1
ATOM 754 C CA . ALA A 1 99 ? -16.668 -0.594 23.536 1.00 91.31 99 ALA A CA 1
ATOM 755 C C . ALA A 1 99 ? -15.523 -0.996 22.582 1.00 91.31 99 ALA A C 1
ATOM 757 O O . ALA A 1 99 ? -14.623 -1.753 22.956 1.00 91.31 99 ALA A O 1
ATOM 758 N N . LEU A 1 100 ? -15.526 -0.458 21.357 1.00 92.06 100 LEU A N 1
ATOM 759 C CA . LEU A 1 100 ? -14.520 -0.716 20.329 1.00 92.06 100 LEU A CA 1
ATOM 760 C C . LEU A 1 100 ? -13.296 0.210 20.411 1.00 92.06 100 LEU A C 1
ATOM 762 O O . LEU A 1 100 ? -12.328 -0.022 19.682 1.00 92.06 100 LEU A O 1
ATOM 766 N N . ASP A 1 101 ? -13.290 1.207 21.300 1.00 91.44 101 ASP A N 1
ATOM 767 C CA . ASP A 1 101 ? -12.214 2.204 21.381 1.00 91.44 101 ASP A CA 1
ATOM 768 C C . ASP A 1 101 ? -10.875 1.562 21.800 1.00 91.44 101 ASP A C 1
ATOM 770 O O . ASP A 1 101 ? -9.846 1.795 21.163 1.00 91.44 101 ASP A O 1
ATOM 774 N N . ARG A 1 102 ? -10.877 0.643 22.778 1.00 89.50 102 ARG A N 1
ATOM 775 C CA . ARG A 1 102 ? -9.663 -0.097 23.190 1.00 89.50 102 ARG A CA 1
ATOM 776 C C . ARG A 1 102 ? -9.086 -0.993 22.078 1.00 89.50 102 ARG A C 1
ATOM 778 O O . ARG A 1 102 ? -7.895 -0.864 21.781 1.00 89.50 102 ARG A O 1
ATOM 785 N N . PRO A 1 103 ? -9.872 -1.884 21.432 1.00 89.62 103 PRO A N 1
ATOM 786 C CA . PRO A 1 103 ? -9.401 -2.639 20.270 1.00 89.62 103 PRO A CA 1
ATOM 787 C C . PRO A 1 103 ? -8.877 -1.746 19.142 1.00 89.62 103 PRO A C 1
ATOM 789 O O . PRO A 1 103 ? -7.890 -2.092 18.486 1.00 89.62 103 PRO A O 1
ATOM 792 N N . LEU A 1 104 ? -9.515 -0.593 18.919 1.00 90.75 104 LEU A N 1
ATOM 793 C CA . LEU A 1 104 ? -9.085 0.362 17.909 1.00 90.75 104 LEU A CA 1
ATOM 794 C C . LEU A 1 104 ? -7.715 0.954 18.243 1.00 90.75 104 LEU A C 1
ATOM 796 O O . LEU A 1 104 ? -6.839 0.919 17.381 1.00 90.75 104 LEU A O 1
ATOM 800 N N . LEU A 1 105 ? -7.490 1.417 19.475 1.00 90.69 105 LEU A N 1
ATOM 801 C CA . LEU A 1 105 ? -6.191 1.943 19.914 1.00 90.69 105 LEU A CA 1
ATOM 802 C C . LEU A 1 105 ? -5.065 0.912 19.733 1.00 90.69 105 LEU A C 1
ATOM 804 O O . LEU A 1 105 ? -4.034 1.228 19.138 1.00 90.69 105 LEU A O 1
ATOM 808 N N . ALA A 1 106 ? -5.296 -0.351 20.107 1.00 88.56 106 ALA A N 1
ATOM 809 C CA . ALA A 1 106 ? -4.327 -1.429 19.883 1.00 88.56 106 ALA A CA 1
ATOM 810 C C . ALA A 1 106 ? -4.028 -1.662 18.383 1.00 88.56 106 ALA A C 1
ATOM 812 O O . ALA A 1 106 ? -2.891 -1.950 17.992 1.00 88.56 106 ALA A O 1
ATOM 813 N N . MET A 1 107 ? -5.035 -1.521 17.509 1.00 88.06 107 MET A N 1
ATOM 814 C CA . MET A 1 107 ? -4.830 -1.560 16.055 1.00 88.06 107 MET A CA 1
ATOM 815 C C . MET A 1 107 ? -4.043 -0.348 15.539 1.00 88.06 107 MET A C 1
ATOM 817 O O . MET A 1 107 ? -3.229 -0.509 14.622 1.00 88.06 107 MET A O 1
ATOM 821 N N . LEU A 1 108 ? -4.282 0.847 16.087 1.00 90.62 108 LEU A N 1
ATOM 822 C CA . LEU A 1 108 ? -3.585 2.079 15.704 1.00 90.62 108 LEU A CA 1
ATOM 823 C C . LEU A 1 108 ? -2.101 2.016 16.071 1.00 90.62 108 LEU A C 1
ATOM 825 O O . LEU A 1 108 ? -1.263 2.318 15.220 1.00 90.62 108 LEU A O 1
ATOM 829 N N . GLU A 1 109 ? -1.770 1.532 17.268 1.00 90.50 109 GLU A N 1
ATOM 830 C CA . GLU A 1 109 ? -0.385 1.368 17.721 1.00 90.50 109 GLU A CA 1
ATOM 831 C C . GLU A 1 109 ? 0.407 0.438 16.787 1.00 90.50 109 GLU A C 1
ATOM 833 O O . GLU A 1 109 ? 1.459 0.808 16.262 1.00 90.50 109 GLU A O 1
ATOM 838 N N . ARG A 1 110 ? -0.147 -0.733 16.447 1.00 86.44 110 ARG A N 1
ATOM 839 C CA . ARG A 1 110 ? 0.495 -1.651 15.487 1.00 86.44 110 ARG A CA 1
ATOM 840 C C . ARG A 1 110 ? 0.666 -1.034 14.106 1.00 86.44 110 ARG A C 1
ATOM 842 O O . ARG A 1 110 ? 1.710 -1.197 13.469 1.00 86.44 110 ARG A O 1
ATOM 849 N N . ARG A 1 111 ? -0.361 -0.331 13.619 1.00 88.12 111 ARG A N 1
ATOM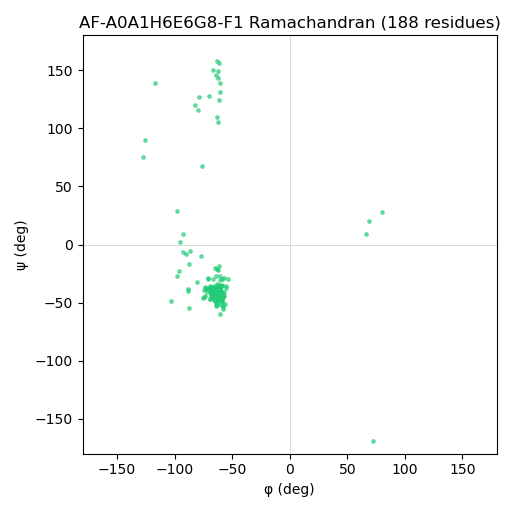 850 C CA . ARG A 1 111 ? -0.303 0.376 12.332 1.00 88.12 111 ARG A CA 1
ATOM 851 C C . ARG A 1 111 ? 0.788 1.434 12.329 1.00 88.12 111 ARG A C 1
ATOM 853 O O . ARG A 1 111 ? 1.440 1.601 11.300 1.00 88.12 111 ARG A O 1
ATOM 860 N N . ARG A 1 112 ? 1.004 2.118 13.449 1.00 89.81 112 ARG A N 1
ATOM 861 C CA . ARG A 1 112 ? 2.082 3.091 13.608 1.00 89.81 112 ARG A CA 1
ATOM 862 C C . ARG A 1 112 ? 3.444 2.422 13.469 1.00 89.81 112 ARG A C 1
ATOM 864 O O . ARG A 1 112 ? 4.209 2.841 12.606 1.00 89.81 112 ARG A O 1
ATOM 871 N N . THR A 1 113 ? 3.698 1.321 14.176 1.00 89.06 113 THR A N 1
ATOM 872 C CA . THR A 1 113 ? 4.959 0.566 14.039 1.00 89.06 113 THR A CA 1
ATOM 873 C C . THR A 1 113 ? 5.184 0.075 12.604 1.00 89.06 113 THR A C 1
ATOM 875 O O . THR A 1 113 ? 6.290 0.167 12.070 1.00 89.06 113 THR A O 1
ATOM 878 N N . GLN A 1 114 ? 4.130 -0.404 11.932 1.00 85.50 114 GLN A N 1
ATOM 879 C CA . GLN A 1 114 ? 4.209 -0.811 10.524 1.00 85.50 114 GLN A CA 1
ATOM 880 C C . GLN A 1 114 ? 4.517 0.364 9.595 1.00 85.50 114 GLN A C 1
ATOM 882 O O . GLN A 1 114 ? 5.321 0.222 8.677 1.00 85.50 114 GLN A O 1
ATOM 887 N N . LEU A 1 115 ? 3.887 1.521 9.810 1.00 87.75 115 LEU A N 1
ATOM 888 C CA . LEU A 1 115 ? 4.145 2.721 9.020 1.00 87.75 115 LEU A CA 1
ATOM 889 C C . LEU A 1 115 ? 5.541 3.277 9.270 1.00 87.75 115 LEU A C 1
ATOM 891 O O . LEU A 1 115 ? 6.156 3.739 8.320 1.00 87.75 115 LEU A O 1
ATOM 895 N N . GLU A 1 116 ? 6.056 3.210 10.493 1.00 89.56 116 GLU A N 1
ATOM 896 C CA . GLU A 1 116 ? 7.428 3.608 10.818 1.00 89.56 116 GLU A CA 1
ATOM 897 C C . GLU A 1 116 ? 8.443 2.686 10.138 1.00 89.56 116 GLU A C 1
ATOM 899 O O . GLU A 1 116 ? 9.388 3.163 9.505 1.00 89.56 116 GLU A O 1
ATOM 904 N N . SER A 1 117 ? 8.210 1.371 10.177 1.00 85.56 117 SER A N 1
ATOM 905 C CA . SER A 1 117 ? 9.027 0.399 9.447 1.00 85.56 117 SER A CA 1
ATOM 906 C C . SER A 1 117 ? 8.964 0.637 7.934 1.00 85.56 117 SER A C 1
ATOM 908 O O . SER A 1 117 ? 10.002 0.736 7.281 1.00 85.56 117 SER A O 1
ATOM 910 N N . ALA A 1 118 ? 7.766 0.829 7.375 1.00 84.12 118 ALA A N 1
ATOM 911 C CA . ALA A 1 118 ? 7.582 1.105 5.954 1.00 84.12 118 ALA A CA 1
ATOM 912 C C . ALA A 1 118 ? 8.183 2.456 5.539 1.00 84.12 118 ALA A C 1
ATOM 914 O O . ALA A 1 118 ? 8.784 2.553 4.474 1.00 84.12 118 ALA A O 1
ATOM 915 N N . ALA A 1 119 ? 8.063 3.494 6.365 1.00 85.81 119 ALA A N 1
ATOM 916 C CA . ALA A 1 119 ? 8.663 4.801 6.117 1.00 85.81 119 ALA A CA 1
ATOM 917 C C . ALA A 1 119 ? 10.191 4.742 6.176 1.00 85.81 119 ALA A C 1
ATOM 919 O O . ALA A 1 119 ? 10.848 5.494 5.462 1.00 85.81 119 ALA A O 1
ATOM 920 N N . ARG A 1 120 ? 10.760 3.832 6.974 1.00 89.31 120 ARG A N 1
ATOM 921 C CA . ARG A 1 120 ? 12.200 3.587 6.985 1.00 89.31 120 ARG A CA 1
ATOM 922 C C . ARG A 1 120 ? 12.643 2.809 5.751 1.00 89.31 120 ARG A C 1
ATOM 924 O O . ARG A 1 120 ? 13.636 3.191 5.159 1.00 89.31 120 ARG A O 1
ATOM 931 N N . SER A 1 121 ? 11.938 1.755 5.345 1.00 83.56 121 SER A N 1
ATOM 932 C CA . SER A 1 121 ? 12.407 0.849 4.282 1.00 83.56 121 SER A CA 1
ATOM 933 C C . SER A 1 121 ? 12.005 1.266 2.862 1.00 83.56 121 SER A C 1
ATOM 935 O O . SER A 1 121 ? 12.818 1.161 1.945 1.00 83.56 121 SER A O 1
ATOM 937 N N . ASN A 1 122 ? 10.778 1.754 2.649 1.00 83.06 122 ASN A N 1
ATOM 938 C CA . ASN A 1 122 ? 10.257 2.046 1.307 1.00 83.06 122 ASN A CA 1
ATOM 939 C C . ASN A 1 122 ? 11.080 3.087 0.530 1.00 83.06 122 ASN A C 1
ATOM 941 O O . ASN A 1 122 ? 11.337 2.844 -0.651 1.00 83.06 122 ASN A O 1
ATOM 945 N N . PRO A 1 123 ? 11.517 4.218 1.127 1.00 85.75 123 PRO A N 1
ATOM 946 C CA . PRO A 1 123 ? 12.261 5.230 0.382 1.00 85.75 123 PRO A CA 1
ATOM 947 C C . PRO A 1 123 ? 13.596 4.699 -0.135 1.00 85.75 123 PRO A C 1
ATOM 949 O O . PRO A 1 123 ? 13.992 5.050 -1.239 1.00 85.75 123 PRO A O 1
ATOM 952 N N . TRP A 1 124 ? 14.252 3.811 0.618 1.00 90.19 124 TRP A N 1
ATOM 953 C CA . TRP A 1 124 ? 15.500 3.185 0.183 1.00 90.19 124 TRP A CA 1
ATOM 954 C C . TRP A 1 124 ? 15.290 2.249 -1.001 1.00 90.19 124 TRP A C 1
ATOM 956 O O . TRP A 1 124 ? 16.057 2.316 -1.953 1.00 90.19 124 TRP A O 1
ATOM 966 N N . ILE A 1 125 ? 14.240 1.421 -0.987 1.00 84.94 125 ILE A N 1
ATOM 967 C CA . ILE A 1 125 ? 13.961 0.484 -2.088 1.00 84.94 125 ILE A CA 1
ATOM 968 C C . ILE A 1 125 ? 13.645 1.251 -3.376 1.00 84.94 125 ILE A C 1
ATOM 970 O O . ILE A 1 125 ? 14.283 1.033 -4.405 1.00 84.94 125 ILE A O 1
ATOM 974 N N . PHE A 1 126 ? 12.686 2.178 -3.326 1.00 83.75 126 PHE A N 1
ATOM 975 C CA . PHE A 1 126 ? 12.304 2.953 -4.508 1.00 83.75 126 PHE A CA 1
ATOM 976 C C . PHE A 1 126 ? 13.399 3.936 -4.936 1.00 83.75 126 PHE A C 1
ATOM 978 O O . PHE A 1 126 ? 13.607 4.123 -6.131 1.00 83.75 126 PHE A O 1
ATOM 985 N N . GLY A 1 127 ? 14.121 4.530 -3.984 1.00 85.50 127 GLY A N 1
ATOM 986 C CA . GLY A 1 127 ? 15.252 5.416 -4.251 1.00 85.50 127 GLY A CA 1
ATOM 987 C C . GLY A 1 127 ? 16.412 4.688 -4.925 1.00 85.50 127 GLY A C 1
ATOM 988 O O . GLY A 1 127 ? 16.932 5.183 -5.920 1.00 85.50 127 GLY A O 1
ATOM 989 N N . ALA A 1 128 ? 16.766 3.487 -4.459 1.00 90.31 128 ALA A N 1
ATOM 990 C CA . ALA A 1 128 ? 17.794 2.661 -5.089 1.00 90.31 128 ALA A CA 1
ATOM 991 C C . ALA A 1 128 ? 17.390 2.246 -6.512 1.00 90.31 128 ALA A C 1
ATOM 993 O O . ALA A 1 128 ? 18.185 2.391 -7.437 1.00 90.31 128 ALA A O 1
ATOM 994 N N . LEU A 1 129 ? 16.144 1.801 -6.716 1.00 87.19 129 LEU A N 1
ATOM 995 C CA . LEU A 1 129 ? 15.640 1.459 -8.052 1.00 87.19 129 LEU A CA 1
ATOM 996 C C . LEU A 1 129 ? 15.642 2.668 -8.996 1.00 87.19 129 LEU A C 1
ATOM 998 O O . LEU A 1 129 ? 16.053 2.544 -10.148 1.00 87.19 129 LEU A O 1
ATOM 1002 N N . ALA A 1 130 ? 15.224 3.841 -8.516 1.00 87.56 130 ALA A N 1
ATOM 1003 C CA . ALA A 1 130 ? 15.256 5.069 -9.303 1.00 87.56 130 ALA A CA 1
ATOM 1004 C C . ALA A 1 130 ? 16.693 5.509 -9.624 1.00 87.56 130 ALA A C 1
ATOM 1006 O O . ALA A 1 130 ? 16.957 5.926 -10.747 1.00 87.56 130 ALA A O 1
ATOM 1007 N N . ALA A 1 131 ? 17.631 5.374 -8.681 1.00 91.06 131 ALA A N 1
ATOM 1008 C CA . ALA A 1 131 ? 19.042 5.683 -8.902 1.00 91.06 131 ALA A CA 1
ATOM 1009 C C . ALA A 1 131 ? 19.669 4.762 -9.960 1.00 91.06 131 ALA A C 1
ATOM 1011 O O . ALA A 1 131 ? 20.363 5.246 -10.852 1.00 91.06 131 ALA A O 1
ATOM 1012 N N . VAL A 1 132 ? 19.374 3.458 -9.914 1.00 90.06 132 VAL A N 1
ATOM 1013 C CA . VAL A 1 132 ? 19.790 2.503 -10.955 1.00 90.06 132 VAL A CA 1
ATOM 1014 C C . VAL A 1 132 ? 19.173 2.873 -12.307 1.00 90.06 132 VAL A C 1
ATOM 1016 O O . VAL A 1 132 ? 19.879 2.884 -13.314 1.00 90.06 132 VAL A O 1
ATOM 1019 N N . GLY A 1 133 ? 17.885 3.230 -12.337 1.00 87.38 133 GLY A N 1
ATOM 1020 C CA . GLY A 1 133 ? 17.206 3.700 -13.547 1.00 87.38 133 GLY A CA 1
ATOM 1021 C C . GLY A 1 133 ? 17.854 4.951 -14.147 1.00 87.38 133 GLY A C 1
ATOM 1022 O O . GLY A 1 133 ? 18.140 4.975 -15.341 1.00 87.38 133 GLY A O 1
ATOM 1023 N N . LEU A 1 134 ? 18.173 5.953 -13.320 1.00 90.88 134 LEU A N 1
ATOM 1024 C CA . LEU A 1 134 ? 18.884 7.164 -13.745 1.00 90.88 134 LEU A CA 1
ATOM 1025 C C . LEU A 1 134 ? 20.277 6.843 -14.283 1.00 90.88 134 LEU A C 1
ATOM 1027 O O . LEU A 1 134 ? 20.637 7.328 -15.352 1.00 90.88 134 LEU A O 1
ATOM 1031 N N . LEU A 1 135 ? 21.047 6.009 -13.579 1.00 91.81 135 LEU A N 1
ATOM 1032 C CA . LEU A 1 135 ? 22.380 5.598 -14.018 1.00 91.81 135 LEU A CA 1
ATOM 1033 C C . LEU A 1 135 ? 22.329 4.931 -15.400 1.00 91.81 135 LEU A C 1
ATOM 1035 O O . LEU A 1 135 ? 23.134 5.258 -16.272 1.00 91.81 135 LEU A O 1
ATOM 1039 N N . ARG A 1 136 ? 21.354 4.043 -15.628 1.00 87.56 136 ARG A N 1
ATOM 1040 C CA . ARG A 1 136 ? 21.126 3.443 -16.951 1.00 87.56 136 ARG A CA 1
ATOM 1041 C C . ARG A 1 136 ? 20.692 4.472 -17.986 1.00 87.56 136 ARG A C 1
ATOM 1043 O O . ARG A 1 136 ? 21.210 4.465 -19.093 1.00 87.56 136 ARG A O 1
ATOM 1050 N N . ALA A 1 137 ? 19.799 5.391 -17.628 1.00 89.25 137 ALA A N 1
ATOM 1051 C CA . ALA A 1 137 ? 19.349 6.438 -18.539 1.00 89.25 137 ALA A CA 1
ATOM 1052 C C . ALA A 1 137 ? 20.522 7.310 -19.022 1.00 89.25 137 ALA A C 1
ATOM 1054 O O . ALA A 1 137 ? 20.616 7.602 -20.209 1.00 89.25 137 ALA A O 1
ATOM 1055 N N . PHE A 1 138 ? 21.455 7.658 -18.128 1.00 91.50 138 PHE A N 1
ATOM 1056 C CA . PHE A 1 138 ? 22.650 8.434 -18.475 1.00 91.50 138 PHE A CA 1
ATOM 1057 C C . PHE A 1 138 ? 23.685 7.660 -19.298 1.00 91.50 138 PHE A C 1
ATOM 1059 O O . PHE A 1 138 ? 24.416 8.278 -20.066 1.00 91.50 138 PHE A O 1
ATOM 1066 N N . THR A 1 139 ? 23.776 6.341 -19.128 1.00 91.44 139 THR A N 1
ATOM 1067 C CA . THR A 1 139 ? 24.778 5.511 -19.820 1.00 91.44 139 THR A CA 1
ATOM 1068 C C . THR A 1 139 ? 24.297 5.015 -21.180 1.00 91.44 139 THR A C 1
ATOM 1070 O O . THR A 1 139 ? 25.079 4.994 -22.125 1.00 91.44 139 THR A O 1
ATOM 1073 N N . GLU A 1 140 ? 23.021 4.648 -21.299 1.00 89.56 140 GLU A N 1
ATOM 1074 C CA . GLU A 1 140 ? 22.440 4.086 -22.526 1.00 89.56 140 GLU A CA 1
ATOM 1075 C C . GLU A 1 140 ? 21.741 5.153 -23.386 1.00 89.56 140 GLU A C 1
ATOM 1077 O O . GLU A 1 140 ? 21.571 4.961 -24.586 1.00 89.56 140 GLU A O 1
ATOM 1082 N N . GLY A 1 141 ? 21.325 6.284 -22.799 1.00 88.31 141 GLY A N 1
ATOM 1083 C CA . GLY A 1 141 ? 20.651 7.373 -23.520 1.00 88.31 141 GLY A CA 1
ATOM 1084 C C . GLY A 1 141 ? 19.266 7.011 -24.069 1.00 88.31 141 GLY A C 1
ATOM 1085 O O . GLY A 1 141 ? 18.677 7.777 -24.832 1.00 88.31 141 GLY A O 1
ATOM 1086 N N . GLU A 1 142 ? 18.721 5.850 -23.699 1.00 88.88 142 GLU A N 1
ATOM 1087 C CA . GLU A 1 142 ? 17.479 5.350 -24.271 1.00 88.88 142 GLU A CA 1
ATOM 1088 C C . GLU A 1 142 ? 16.230 6.028 -23.674 1.00 88.88 142 GLU A C 1
ATOM 1090 O O . GLU A 1 142 ? 16.006 5.969 -22.458 1.00 88.88 142 GLU A O 1
ATOM 1095 N N . PRO A 1 143 ? 15.324 6.585 -24.506 1.00 90.06 143 PRO A N 1
ATOM 1096 C CA . PRO A 1 143 ? 14.140 7.314 -24.038 1.00 90.06 143 PRO A CA 1
ATOM 1097 C C . PRO A 1 143 ? 13.189 6.457 -23.187 1.00 90.06 143 PRO A C 1
ATOM 1099 O O . PRO A 1 143 ? 12.492 6.975 -22.312 1.00 90.06 143 PRO A O 1
ATOM 1102 N N . ARG A 1 144 ? 13.176 5.133 -23.394 1.00 89.62 144 ARG A N 1
ATOM 1103 C CA . ARG A 1 144 ? 12.358 4.191 -22.609 1.00 89.62 144 ARG A CA 1
ATOM 1104 C C . ARG A 1 144 ? 12.804 4.113 -21.150 1.00 89.62 144 ARG A C 1
ATOM 1106 O O . ARG A 1 144 ? 11.958 4.093 -20.256 1.00 89.62 144 ARG A O 1
ATOM 1113 N N . VAL A 1 145 ? 14.114 4.156 -20.908 1.00 89.88 145 VAL A N 1
ATOM 1114 C CA . VAL A 1 145 ? 14.687 4.085 -19.558 1.00 89.88 145 VAL A CA 1
ATOM 1115 C C . VAL A 1 145 ? 14.355 5.353 -18.771 1.00 89.88 145 VAL A C 1
ATOM 1117 O O . VAL A 1 145 ? 13.994 5.267 -17.594 1.00 89.88 145 VAL A O 1
ATOM 1120 N N . TYR A 1 146 ? 14.364 6.521 -19.423 1.00 89.62 146 TYR A N 1
ATOM 1121 C CA . TYR A 1 146 ? 13.878 7.767 -18.820 1.00 89.62 146 TYR A CA 1
ATOM 1122 C C . TYR A 1 146 ? 12.404 7.665 -18.411 1.00 89.62 146 TYR A C 1
ATOM 1124 O O . TYR A 1 146 ? 12.055 8.038 -17.290 1.00 89.62 146 TYR A O 1
ATOM 1132 N N . ALA A 1 147 ? 11.546 7.106 -19.272 1.00 90.38 147 ALA A N 1
ATOM 1133 C CA . ALA A 1 147 ? 10.132 6.908 -18.955 1.00 90.38 147 ALA A CA 1
ATOM 1134 C C . ALA A 1 147 ? 9.931 5.948 -17.768 1.00 90.38 147 ALA A C 1
ATOM 1136 O O . ALA A 1 147 ? 9.196 6.272 -16.833 1.00 90.38 147 ALA A O 1
ATOM 1137 N N . GLY A 1 148 ? 10.619 4.801 -17.751 1.00 86.44 148 GLY A N 1
ATOM 1138 C CA . GLY A 1 148 ? 10.560 3.852 -16.631 1.00 86.44 148 GLY A CA 1
ATOM 1139 C C . GLY A 1 148 ? 11.042 4.468 -15.313 1.00 86.44 148 GLY A C 1
ATOM 1140 O O . GLY A 1 148 ? 10.408 4.308 -14.267 1.00 86.44 148 GLY A O 1
ATOM 1141 N N . THR A 1 149 ? 12.117 5.251 -15.370 1.00 89.50 149 THR A N 1
ATOM 1142 C CA . THR A 1 149 ? 12.667 5.965 -14.210 1.00 89.50 149 THR A CA 1
ATOM 1143 C C . THR A 1 149 ? 11.709 7.040 -13.697 1.00 89.50 149 THR A C 1
ATOM 1145 O O . THR A 1 149 ? 11.490 7.147 -12.490 1.00 89.50 149 THR A O 1
ATOM 1148 N N . ALA A 1 150 ? 11.067 7.795 -14.592 1.00 91.25 150 ALA A N 1
ATOM 1149 C CA . ALA A 1 150 ? 10.042 8.766 -14.220 1.00 91.25 150 ALA A CA 1
ATOM 1150 C C . ALA A 1 150 ? 8.858 8.095 -13.501 1.00 91.25 150 ALA A C 1
ATOM 1152 O O . ALA A 1 150 ? 8.398 8.602 -12.477 1.00 91.25 150 ALA A O 1
ATOM 1153 N N . VAL A 1 151 ? 8.411 6.922 -13.967 1.00 90.56 151 VAL A N 1
ATOM 1154 C CA . VAL A 1 151 ? 7.365 6.138 -13.286 1.00 90.56 151 VAL A CA 1
ATOM 1155 C C . VAL A 1 151 ? 7.800 5.742 -11.870 1.00 90.56 151 VAL A C 1
ATOM 1157 O O . VAL A 1 151 ? 7.022 5.916 -10.930 1.00 90.56 151 VAL A O 1
ATOM 1160 N N . LEU A 1 152 ? 9.038 5.272 -11.681 1.00 88.88 152 LEU A N 1
ATOM 1161 C CA . LEU A 1 152 ? 9.572 4.941 -10.352 1.00 88.88 152 LEU A CA 1
ATOM 1162 C C . LEU A 1 152 ? 9.599 6.151 -9.411 1.00 88.88 152 LEU A C 1
ATOM 1164 O O . LEU A 1 152 ? 9.195 6.034 -8.252 1.00 88.88 152 LEU A O 1
ATOM 1168 N N . LEU A 1 153 ? 10.021 7.318 -9.903 1.00 91.75 153 LEU A N 1
ATOM 1169 C CA . LEU A 1 153 ? 10.035 8.557 -9.121 1.00 91.75 153 LEU A CA 1
ATOM 1170 C C . LEU A 1 153 ? 8.622 9.001 -8.729 1.00 91.75 153 LEU A C 1
ATOM 1172 O O . LEU A 1 153 ? 8.389 9.378 -7.579 1.00 91.75 153 LEU A O 1
ATOM 1176 N N . VAL A 1 154 ? 7.654 8.904 -9.644 1.00 93.62 154 VAL A N 1
ATOM 1177 C CA . VAL A 1 154 ? 6.245 9.191 -9.339 1.00 93.62 154 VAL A CA 1
ATOM 1178 C C . VAL A 1 154 ? 5.717 8.227 -8.277 1.00 93.62 154 VAL A C 1
ATOM 1180 O O . VAL A 1 154 ? 5.087 8.670 -7.316 1.00 93.62 154 VAL A O 1
ATOM 1183 N N . LEU A 1 155 ? 6.004 6.926 -8.390 1.00 89.38 155 LEU A N 1
ATOM 1184 C CA . LEU A 1 155 ? 5.611 5.934 -7.385 1.00 89.38 155 LEU A CA 1
ATOM 1185 C C . LEU A 1 155 ? 6.245 6.219 -6.020 1.00 89.38 155 LEU A C 1
ATOM 1187 O O . LEU A 1 155 ? 5.547 6.142 -5.006 1.00 89.38 155 LEU A O 1
ATOM 1191 N N . LEU A 1 156 ? 7.520 6.615 -5.982 1.00 90.56 156 LEU A N 1
ATOM 1192 C CA . LEU A 1 156 ? 8.196 7.050 -4.761 1.00 90.56 156 LEU A CA 1
ATOM 1193 C C . LEU A 1 156 ? 7.461 8.242 -4.131 1.00 90.56 156 LEU A C 1
ATOM 1195 O O . LEU A 1 156 ? 7.041 8.148 -2.978 1.00 90.56 156 LEU A O 1
ATOM 1199 N N . ILE A 1 157 ? 7.226 9.320 -4.885 1.00 93.19 157 ILE A N 1
ATOM 1200 C CA . ILE A 1 157 ? 6.543 10.528 -4.390 1.00 93.19 157 ILE A CA 1
ATOM 1201 C C . ILE A 1 157 ? 5.129 10.205 -3.894 1.00 93.19 157 ILE A C 1
ATOM 1203 O O . ILE A 1 157 ? 4.739 10.617 -2.797 1.00 93.19 157 ILE A O 1
ATOM 1207 N N . VAL A 1 158 ? 4.356 9.438 -4.667 1.00 92.88 158 VAL A N 1
ATOM 1208 C CA . VAL A 1 158 ? 3.004 9.015 -4.281 1.00 92.88 158 VAL A CA 1
ATOM 1209 C C . VAL A 1 158 ? 3.055 8.166 -3.014 1.00 92.88 158 VAL A C 1
ATOM 1211 O O . VAL A 1 158 ? 2.250 8.392 -2.111 1.00 92.88 158 VAL A O 1
ATOM 1214 N N . SER A 1 159 ? 4.003 7.234 -2.894 1.00 87.69 159 SER A N 1
ATOM 1215 C CA . SER A 1 159 ? 4.147 6.398 -1.698 1.00 87.69 159 SER A CA 1
ATOM 1216 C C . SER A 1 159 ? 4.454 7.232 -0.451 1.00 87.69 159 SER A C 1
ATOM 1218 O O . SER A 1 159 ? 3.787 7.055 0.569 1.00 87.69 159 SER A O 1
ATOM 1220 N N . LEU A 1 160 ? 5.368 8.203 -0.547 1.00 90.19 160 LEU A N 1
ATOM 1221 C CA . LEU A 1 160 ? 5.710 9.123 0.539 1.00 90.19 160 LEU A CA 1
ATOM 1222 C C . LEU A 1 160 ? 4.504 9.975 0.946 1.00 90.19 160 LEU A C 1
ATOM 1224 O O . LEU A 1 160 ? 4.182 10.081 2.132 1.00 90.19 160 LEU A O 1
ATOM 1228 N N . LYS A 1 161 ? 3.773 10.519 -0.034 1.00 92.62 161 LYS A N 1
ATOM 1229 C CA . LYS A 1 161 ? 2.559 11.308 0.211 1.00 92.62 161 LYS A CA 1
ATOM 1230 C C . LYS A 1 161 ? 1.460 10.469 0.863 1.00 92.62 161 LYS A C 1
ATOM 1232 O O . LYS A 1 161 ? 0.809 10.924 1.801 1.00 92.62 161 LYS A O 1
ATOM 1237 N N . LEU A 1 162 ? 1.252 9.235 0.402 1.00 89.94 162 LEU A N 1
ATOM 1238 C CA . LEU A 1 162 ? 0.285 8.312 0.998 1.00 89.94 162 LEU A CA 1
ATOM 1239 C C . LEU A 1 162 ? 0.673 7.931 2.431 1.00 89.94 162 LEU A C 1
ATOM 1241 O O . LEU A 1 162 ? -0.214 7.861 3.281 1.00 89.94 162 LEU A O 1
ATOM 1245 N N . LEU A 1 163 ? 1.959 7.705 2.715 1.00 89.19 163 LEU A N 1
ATOM 1246 C CA . LEU A 1 163 ? 2.454 7.440 4.071 1.00 89.19 163 LEU A CA 1
ATOM 1247 C C . LEU A 1 163 ? 2.210 8.640 4.995 1.00 89.19 163 LEU A C 1
ATOM 1249 O O . LEU A 1 163 ? 1.644 8.462 6.073 1.00 89.19 163 LEU A O 1
ATOM 1253 N N . SER A 1 164 ? 2.544 9.851 4.542 1.00 89.19 164 SER A N 1
ATOM 1254 C CA . SER A 1 164 ? 2.289 11.099 5.275 1.00 89.19 164 SER A CA 1
ATOM 1255 C C . SER A 1 164 ? 0.801 11.279 5.591 1.00 89.19 164 SER A C 1
ATOM 1257 O O . SER A 1 164 ? 0.431 11.410 6.756 1.00 89.19 164 SER A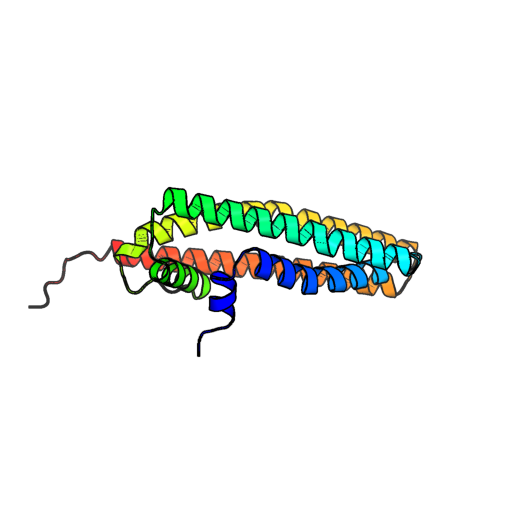 O 1
ATOM 1259 N N . MET A 1 165 ? -0.077 11.176 4.586 1.00 90.75 165 MET A N 1
ATOM 1260 C CA . MET A 1 165 ? -1.523 11.318 4.798 1.00 90.75 165 MET A CA 1
ATOM 1261 C C . MET A 1 165 ? -2.086 10.253 5.741 1.00 90.75 165 MET A C 1
ATOM 1263 O O . MET A 1 165 ? -2.979 10.546 6.535 1.00 90.75 165 MET A O 1
ATOM 1267 N N . ARG A 1 166 ? -1.598 9.009 5.654 1.00 89.31 166 ARG A N 1
ATOM 1268 C CA . ARG A 1 166 ? -2.017 7.931 6.561 1.00 89.31 166 ARG A CA 1
ATOM 1269 C C . ARG A 1 166 ? -1.605 8.234 7.994 1.00 89.31 166 ARG A C 1
ATOM 1271 O O . ARG A 1 166 ? -2.431 8.060 8.878 1.00 89.31 166 ARG A O 1
ATOM 1278 N N . ARG A 1 167 ? -0.387 8.730 8.211 1.00 90.25 167 ARG A N 1
ATOM 1279 C CA . ARG A 1 167 ? 0.098 9.112 9.539 1.00 90.25 167 ARG A CA 1
ATOM 1280 C C . ARG A 1 167 ? -0.774 10.201 10.168 1.00 90.25 167 ARG A C 1
ATOM 1282 O O . ARG A 1 167 ? -1.323 9.974 11.237 1.00 90.25 167 ARG A O 1
ATOM 1289 N N . THR A 1 168 ? -1.017 11.303 9.456 1.00 92.06 168 THR A N 1
ATOM 1290 C CA . THR A 1 168 ? -1.862 12.400 9.963 1.00 92.06 168 THR A CA 1
ATOM 1291 C C . THR A 1 168 ? -3.293 11.948 10.260 1.00 92.06 168 THR A C 1
ATOM 1293 O O . THR A 1 168 ? -3.914 12.426 11.204 1.00 92.06 168 THR A O 1
ATOM 1296 N N . ARG A 1 169 ? -3.851 11.022 9.468 1.00 91.44 169 ARG A N 1
ATOM 1297 C CA . ARG A 1 169 ? -5.189 10.470 9.742 1.00 91.44 169 ARG A CA 1
ATOM 1298 C C . ARG A 1 169 ? -5.228 9.625 11.009 1.00 91.44 169 ARG A C 1
ATOM 1300 O O . ARG A 1 169 ? -6.204 9.725 11.740 1.00 91.44 169 ARG A O 1
ATOM 1307 N N . LEU A 1 170 ? -4.206 8.804 11.247 1.00 91.25 170 LEU A N 1
ATOM 1308 C CA . LEU A 1 170 ? -4.131 7.992 12.463 1.00 91.25 170 LEU A CA 1
ATOM 1309 C C . LEU A 1 170 ? -3.988 8.882 13.701 1.00 91.25 170 LEU A C 1
ATOM 1311 O O . LEU A 1 170 ? -4.721 8.676 14.656 1.00 91.25 170 LEU A O 1
ATOM 1315 N N . GLU A 1 171 ? -3.138 9.911 13.635 1.00 92.81 171 GLU A N 1
ATOM 1316 C CA . GLU A 1 171 ? -2.950 10.884 14.723 1.00 92.81 171 GLU A CA 1
ATOM 1317 C C . GLU A 1 171 ? -4.260 11.621 15.060 1.00 92.81 171 GLU A C 1
ATOM 1319 O O . GLU A 1 171 ? -4.612 11.763 16.227 1.00 92.81 171 GLU A O 1
ATOM 1324 N N . ARG A 1 172 ? -5.039 12.036 14.048 1.00 92.69 172 ARG A N 1
ATOM 1325 C CA . ARG A 1 172 ? -6.359 12.658 14.269 1.00 92.69 172 ARG A CA 1
ATOM 1326 C C . ARG A 1 172 ? -7.363 11.708 14.914 1.00 92.69 172 ARG A C 1
ATOM 1328 O O . ARG A 1 172 ? -8.125 12.130 15.776 1.00 92.69 172 ARG A O 1
ATOM 1335 N N . LEU A 1 173 ? -7.389 10.451 14.475 1.00 92.62 173 LEU A N 1
ATOM 1336 C CA . LEU A 1 173 ? -8.305 9.449 15.015 1.00 92.62 173 LEU A CA 1
ATOM 1337 C C . LEU A 1 173 ? -7.964 9.120 16.474 1.00 92.62 173 LEU A C 1
ATOM 1339 O O . LEU A 1 173 ? -8.862 9.032 17.302 1.00 92.62 173 LEU A O 1
ATOM 1343 N N . GLU A 1 174 ? -6.676 9.000 16.793 1.00 93.56 174 GLU A N 1
ATOM 1344 C CA . GLU A 1 174 ? -6.183 8.822 18.162 1.00 93.56 174 GLU A CA 1
ATOM 1345 C C . GLU A 1 174 ? -6.607 9.998 19.056 1.00 93.56 174 GLU A C 1
ATOM 1347 O O . GLU A 1 174 ? -7.241 9.779 20.084 1.00 93.56 174 GLU A O 1
ATOM 1352 N N . GLN A 1 175 ? -6.393 11.242 18.608 1.00 92.62 175 GLN A N 1
ATOM 1353 C CA . GLN A 1 175 ? -6.833 12.445 19.330 1.00 92.62 175 GLN A CA 1
ATOM 1354 C C . GLN A 1 175 ? -8.345 12.467 19.596 1.00 92.62 175 GLN A C 1
ATOM 1356 O O . GLN A 1 175 ? -8.773 12.862 20.678 1.00 92.62 175 GLN A O 1
ATOM 1361 N N . GLN A 1 176 ? -9.166 12.044 18.630 1.00 92.00 176 GLN A N 1
ATOM 1362 C CA . GLN A 1 176 ? -10.623 11.987 18.792 1.00 92.00 176 GLN A CA 1
ATOM 1363 C C . GLN A 1 176 ? -11.059 10.947 19.830 1.00 92.00 176 GLN A C 1
ATOM 1365 O O . GLN A 1 176 ? -11.996 11.205 20.584 1.00 92.00 176 GLN A O 1
ATOM 1370 N N . ILE A 1 177 ? -10.391 9.791 19.873 1.00 91.12 177 ILE A N 1
ATOM 1371 C CA . ILE A 1 177 ? -10.678 8.735 20.851 1.00 91.12 177 ILE A CA 1
ATOM 1372 C C . ILE A 1 177 ? -10.255 9.192 22.251 1.00 91.12 177 ILE A C 1
ATOM 1374 O O . ILE A 1 177 ? -11.062 9.125 23.175 1.00 91.12 177 ILE A O 1
ATOM 1378 N N . SER A 1 178 ? -9.047 9.746 22.401 1.00 89.88 178 SER A N 1
ATOM 1379 C CA . SER A 1 178 ? -8.566 10.264 23.689 1.00 89.88 178 SER A CA 1
ATOM 1380 C C . SER A 1 178 ? -9.454 11.391 24.228 1.00 89.88 178 SER A C 1
ATOM 1382 O O . SER A 1 178 ? -9.835 11.368 25.393 1.00 89.88 178 SER A O 1
ATOM 1384 N N . ALA A 1 179 ? -9.891 12.323 23.373 1.00 90.06 179 ALA A N 1
ATOM 1385 C CA . ALA A 1 179 ? -10.805 13.394 23.776 1.00 90.06 179 ALA A CA 1
ATOM 1386 C C . ALA A 1 179 ? -12.187 12.879 24.226 1.00 90.06 179 ALA A C 1
ATOM 1388 O O . ALA A 1 179 ? -12.864 13.533 25.019 1.00 90.06 179 ALA A O 1
ATOM 1389 N N . ARG A 1 180 ? -12.633 11.720 23.721 1.00 86.81 180 ARG A N 1
ATOM 1390 C CA . ARG A 1 180 ? -13.868 11.059 24.171 1.00 86.81 180 ARG A CA 1
ATOM 1391 C C . ARG A 1 180 ? -13.679 10.409 25.543 1.00 86.81 180 ARG A C 1
ATOM 1393 O O . ARG A 1 180 ? -14.582 10.495 26.369 1.00 86.81 180 ARG A O 1
ATOM 1400 N N . GLU A 1 181 ? -12.518 9.801 25.782 1.00 85.31 181 GLU A N 1
ATOM 1401 C CA . GLU A 1 181 ? -12.163 9.156 27.053 1.00 85.31 181 GLU A CA 1
ATOM 1402 C C . GLU A 1 181 ? -11.923 10.164 28.187 1.00 85.31 181 GLU A C 1
ATOM 1404 O O . GLU A 1 181 ? -12.213 9.840 29.332 1.00 85.31 181 GLU A O 1
ATOM 1409 N N . GLU A 1 182 ? -11.479 11.390 27.877 1.00 84.81 182 GLU A N 1
ATOM 1410 C CA . GLU A 1 182 ? -11.350 12.520 28.822 1.00 84.81 182 GLU A CA 1
ATOM 1411 C C . GLU A 1 182 ? -12.685 13.206 29.159 1.00 84.81 182 GLU A C 1
ATOM 1413 O O . GLU A 1 182 ? -12.774 13.979 30.114 1.00 84.81 182 GLU A O 1
ATOM 1418 N N . ARG A 1 183 ? -13.759 12.872 28.433 1.00 80.88 183 ARG A N 1
ATOM 1419 C CA . ARG A 1 183 ? -15.112 13.400 28.651 1.00 80.88 183 ARG A CA 1
ATOM 1420 C C . ARG A 1 183 ? -16.062 12.503 29.482 1.00 80.88 183 ARG A C 1
ATOM 1422 O O . ARG A 1 183 ? -17.270 12.585 29.238 1.00 80.88 183 ARG A O 1
ATOM 1429 N N . PRO A 1 184 ? -15.636 11.636 30.430 1.00 64.00 184 PRO A N 1
ATOM 1430 C CA . PRO A 1 184 ? -16.549 10.686 31.035 1.00 64.00 184 PRO A CA 1
ATOM 1431 C C . PRO A 1 184 ? -17.354 11.338 32.176 1.00 64.00 184 PRO A C 1
ATOM 1433 O O . PRO A 1 184 ? -16.816 11.779 33.188 1.00 64.00 184 PRO A O 1
ATOM 1436 N N . ALA A 1 185 ? -18.678 11.317 31.994 1.00 59.72 185 ALA A N 1
ATOM 1437 C CA . ALA A 1 185 ? -19.728 11.254 33.019 1.00 59.72 185 ALA A CA 1
ATOM 1438 C C . ALA A 1 185 ? -19.985 12.450 33.968 1.00 59.72 185 ALA A C 1
ATOM 1440 O O . ALA A 1 185 ? -20.644 12.259 34.988 1.00 59.72 185 ALA A O 1
ATOM 1441 N N . THR A 1 186 ? -19.578 13.684 33.656 1.00 58.50 186 THR A N 1
ATOM 1442 C CA . THR A 1 186 ? -19.936 14.863 34.487 1.00 58.50 186 THR A CA 1
ATOM 1443 C C . THR A 1 186 ? -21.198 15.625 34.069 1.00 58.50 186 THR A C 1
ATOM 1445 O O . THR A 1 186 ? -21.489 16.661 34.659 1.00 58.50 186 THR A O 1
ATOM 1448 N N . GLN A 1 187 ? -22.003 15.130 33.126 1.00 56.16 187 GLN A N 1
ATOM 1449 C CA . GLN A 1 187 ? -23.314 15.729 32.839 1.00 56.16 187 GLN A CA 1
ATOM 1450 C C . GLN A 1 187 ? -24.433 14.689 32.913 1.00 56.16 187 GLN A C 1
ATOM 1452 O O . GLN A 1 187 ? -24.771 14.073 31.904 1.00 56.16 187 GLN A O 1
ATOM 1457 N N . PRO A 1 188 ? -25.042 14.490 34.097 1.00 57.97 188 PRO A N 1
ATOM 1458 C CA . PRO A 1 188 ? -26.467 14.220 34.129 1.00 57.97 188 PRO A CA 1
ATOM 1459 C C . PRO A 1 188 ? -27.166 15.464 33.562 1.00 57.97 188 PRO A C 1
ATOM 1461 O O . PRO A 1 188 ? -27.131 16.534 34.168 1.00 57.97 188 PRO A O 1
ATOM 1464 N N . GLU A 1 189 ? -27.733 15.345 32.362 1.00 58.12 189 GLU A N 1
ATOM 1465 C CA . GLU A 1 189 ? -28.746 16.288 31.891 1.00 58.12 189 GLU A CA 1
ATOM 1466 C C . GLU A 1 189 ? -29.938 16.160 32.848 1.00 58.12 189 GLU A C 1
ATOM 1468 O O . GLU A 1 189 ? -30.612 15.128 32.880 1.00 58.12 189 GLU A O 1
ATOM 1473 N N . GLY A 1 190 ? -30.083 17.157 33.721 1.00 60.41 190 GLY A N 1
ATOM 1474 C CA . GLY A 1 190 ? -31.275 17.361 34.540 1.00 60.41 190 GLY A CA 1
ATOM 1475 C C . GLY A 1 190 ? -32.391 18.003 33.734 1.00 60.41 190 GLY A C 1
ATOM 1476 O O . GLY A 1 190 ? -32.069 18.779 32.806 1.00 60.41 190 GLY A O 1
#

Mean predicted aligned error: 6.01 Å

Radius of gyration: 21.32 Å; Cα contacts (8 Å, |Δi|>4): 127; chains: 1; bounding box: 56×34×60 Å

Sequence (190 aa):
MANWRDKITVAPPWAYFLLTCAFCGPSFGVLMWLLMPQADAWSALAGGVAFGVGFPAFITSSVVRERRRLRETAGDLSRQDLLALARAVRVGEPPADPALDRPLLAMLERRRTQLESAARSNPWIFGALAAVGLLRAFTEGEPRVYAGTAVLLVLLIVSL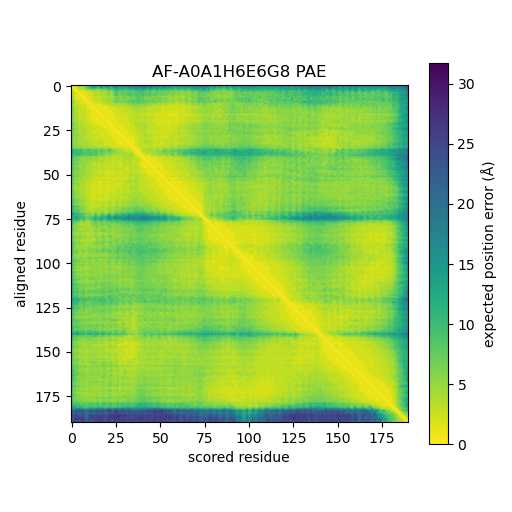KLLSMRRTRLERLEQQISAREERPATQPEG

Nearest PDB structures (foldseek):
  6z0c-assembly4_D  TM=4.666E-01  e=5.351E-01  Escherichia coli
  8d9p-assembly1_A  TM=4.349E-01  e=1.277E+00  synthetic construct

Secondary structure (DSSP, 8-state):
---HHHHHHTS-HHHHHHHHHHHHHHHHHHHHHHH-TTS-HHHHHHHHHHHHHHHHHHHHHHHHHHHHHHHHHH-S--HHHHHHHHHHHHHT---SSGGGHHHHHHHHHHHHHHHHHHHHHHHHHHHHHHHHHHHHHHHH--HHHHHHHHHHHHHHHHHHHHHHHHHHHHHHHHHHHHHHHTS-S-----

Foldseek 3Di:
DPDVVLCLLPPDLVVQLVVQLVPQLVVQLLLCVLQCVPDDSVNSNVRSNCCSNVVSVVVSVVVVVVVVVLCVPVPPDDPVLSSQLVVCLVVLHHRPDLVSLVSNVVVLVVVVVVLVVCVVPVLVVLVVVLVSLVVCCVPVVDPSSVVSSVVSVVVSVVVNVVSVVSVVSSVSSNVVSVVVVVPPDPDPPD

Solvent-accessible surface area (backbone atoms only — not comparable to full-atom values): 10278 Å² total; per-residue (Å²): 130,88,54,70,69,59,53,59,73,72,45,56,64,68,58,54,28,53,55,40,23,68,50,46,11,59,55,44,21,53,42,43,46,26,63,34,79,84,53,52,74,63,59,26,46,50,51,10,49,53,49,14,48,51,52,28,50,53,53,40,50,50,52,51,53,48,54,51,55,47,41,73,72,63,46,92,62,51,76,64,53,53,49,44,48,55,45,20,72,70,74,43,45,82,58,91,56,69,86,49,49,63,61,42,51,58,51,49,54,54,50,48,57,52,48,5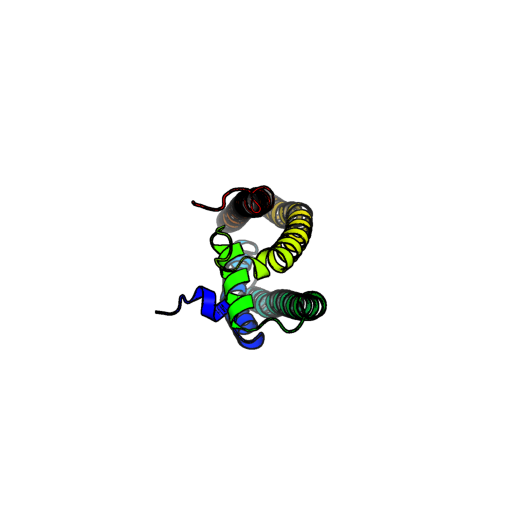2,51,45,65,63,49,48,58,54,56,42,48,51,54,28,51,53,28,47,55,48,24,73,73,68,66,44,71,48,23,48,52,34,24,50,51,40,49,49,51,42,53,50,50,54,51,52,51,52,54,50,50,58,38,50,54,52,33,51,52,54,51,54,58,54,68,77,61,72,82,86,71,81,84,124